Protein 8YFY (pdb70)

Solvent-accessible surface area: 12354 Å² total; per-residue (Å²): 133,26,16,100,151,1,112,158,69,59,128,127,44,49,6,33,156,36,68,32,108,72,0,36,96,50,20,96,116,102,12,45,82,9,84,127,43,126,18,109,89,55,67,100,37,139,0,93,20,89,93,44,54,1,77,3,41,0,0,10,1,124,40,190,24,69,7,0,0,0,0,0,0,0,0,12,10,11,0,6,5,30,3,86,4,8,7,2,5,0,40,19,0,0,54,24,0,56,0,0,0,0,0,0,38,5,37,30,1,40,104,105,79,1,20,13,1,1,38,0,0,29,25,0,0,51,55,0,71,97,26,24,97,134,8,66,0,97,69,11,0,0,0,1,0,4,15,3,0,0,0,0,0,0,0,0,1,18,47,3,76,86,141,17,95,13,70,39,0,0,0,0,1,0,16,1,11,131,22,70,132,21,182,0,6,91,110,33,20,108,46,38,60,18,18,87,111,29,44,105,50,17,23,70,37,1,17,136,51,105,70,8,39,140,31,78,61,17,3,0,43,86,18,186,79,12,44,68,8,14,38,1,0,0,0,0,0,34,29,0,0,7,26,35,16,0,36,41,0,2,74,121,0,82,130,32,67,4,80,22,68,50,40,100,33,71,55,0,2,7,10,0,0,23,44,13,53,103,2,87,39,0,96,83,0,10,35,50,0,0,53,24,0,47,121,31,6,35,108,130,115

Organism: NCBI:txid2286

Sequence (301 aa):
PLDPRIKKLLESVPIGKASVDEVRKIFRQLASAAPKAEVRKVEDIKIPGSETSINARVYFPKAKGPYGVLVYLHGGGFVIGDVESYDPLCRAITNACNCVVVSVDYRLAPEYKFPSAVIDSFDATNWIYNNLDKFDGEMGIAIAGDSAGGNLAAVVALLSKGKLDLKYQILIYPAVGFDSVSRSMIEYSDGFFLTREHIEWFGSQYLRSPADLLDFRFSPIIAQDLSGLPPALIITAEYDPLRDQGEAYANRLLQAGVPVTSVRFNNVIDGFLSFFPLIDQGKDAIGLIGSVLRRTTFYDKS

Nearest PDB structures (foldseek):
  8yfy-assembly1_A-2  TM=1.003E+00  e=3.418E-65  Saccharolobus shibatae
  8yfz-assembly1_A-2  TM=1.003E+00  e=2.268E-64  Saccharolobus shibatae
  3wj1-assembly1_A  TM=1.003E+00  e=3.442E-63  Saccharolobus shibatae
  4p9n-assembly1_A  TM=1.002E+00  e=1.912E-62  Saccharolobus shibatae
  5lk6-assembly2_D  TM=1.000E+00  e=2.616E-57  Saccharolobus islandicus REY15A

InterPro domains:
  IPR013094 Alpha/beta hydrolase fold-3 [PF07859] (74-277)
  IPR029058 Alpha/Beta hydrolase fold [G3DSA:3.40.50.1820] (1-305)
  IPR029058 Alpha/Beta hydrolase fold [SSF53474] (24-301)
  IPR033140 Lipase, GDXG, putative serine active site [PS01174] (145-157)
  IPR050300 GDXG lipolytic enzyme [PTHR48081] (45-285)

Radius of gyration: 17.44 Å; Cα contacts (8 Å, |Δi|>4): 702; chains: 1; bounding box: 43×42×48 Å

Secondary structure (DSSP, 8-state):
---HHHHHHHH---TTSS-HHHHHHHHHHHHTTS-----SEEEEEEEE-SSSEEEEEEEE-SS-S--EEEEEE--STTTS--TTTTHHHHHHHHHHHTSEEEEE----TTTS-TTHHHHHHHHHHHHHHHTGGGGT-TTEEEEEEETHHHHHHHHHHHHHTTTS-EEEEEEES---S--SS-HHHHHTSSSSSS-HHHHHHHHHHH-SSGGGGG-TTT-GGG-S--TTPPPEEEEEEEE-TTHHHHHHHHHHHHHTT--EEEEEEEEEETTGGGGTTT-HHHHHHHHHHHHHHHHHHHS--

Foldseek 3Di:
DADVLQVVVLVVQCFPNDDLVRSQVVLLVLLLPADQDDADDKDWDWADFPVDTKIKIKTAHPDDDDFAEEEEEEDDLLRHDARNSCRRLQNLLCHLQNHMYIYIGFDGWPVAAPPRSLRRSLRVQLRCQVPVVVNSNVLYYAYEYFACRLLSQLLSLVVCQPPGDHQEYERHLYAQADDPDDPLLVVLQDSAVDHVVNNVSSCVTHHDDCVVRVPCSRHVLVPPALAPGHAYEQEHEPNESSRVVSVSSQVVNVVNVHHYHYYYDYSHYGPVLSVCVSRVVNSVVSNVSNVVNNCRRPVDD

B-factor: mean 19.52, std 6.93, range [11.39, 66.88]

Structure (mmCIF, N/CA/C/O backbone):
data_8YFY
#
_entry.id   8YFY
#
_cell.length_a   58.096
_cell.length_b   71.817
_cell.length_c   137.017
_cell.angle_alpha   90.00
_cell.angle_beta   90.00
_cell.angle_gamma   90.00
#
_symmetry.space_group_name_H-M   'I 2 2 2'
#
loop_
_entity.id
_entity.type
_entity.pdbx_description
1 polymer Carboxylesterase
2 non-polymer 'octyl beta-D-glucopyranoside'
3 water water
#
loop_
_atom_site.group_PDB
_atom_site.id
_atom_site.type_symbol
_atom_site.label_atom_id
_atom_site.label_alt_id
_atom_site.label_comp_id
_atom_site.label_asym_id
_atom_site.label_entity_id
_atom_site.label_seq_id
_atom_site.pdbx_PDB_ins_code
_atom_site.Cartn_x
_atom_site.Cartn_y
_atom_site.Cartn_z
_atom_site.occupancy
_atom_site.B_iso_or_equiv
_atom_site.auth_seq_id
_atom_site.auth_comp_id
_atom_site.auth_asym_id
_atom_site.auth_atom_id
_atom_site.pdbx_PDB_model_num
ATOM 1 N N . PRO A 1 2 ? 9.959 40.955 5.909 1.00 21.42 2 PRO A N 1
ATOM 2 C CA . PRO A 1 2 ? 11.259 40.300 5.995 1.00 20.62 2 PRO A CA 1
ATOM 3 C C . PRO A 1 2 ? 11.536 39.732 7.380 1.00 20.30 2 PRO A C 1
ATOM 4 O O . PRO A 1 2 ? 10.832 40.045 8.335 1.00 18.99 2 PRO A O 1
ATOM 8 N N . LEU A 1 3 ? 12.578 38.919 7.487 1.00 20.41 3 LEU A N 1
ATOM 9 C CA . LEU A 1 3 ? 12.998 38.413 8.781 1.00 20.51 3 LEU A CA 1
ATOM 10 C C . LEU A 1 3 ? 13.339 39.550 9.710 1.00 20.55 3 LEU A C 1
ATOM 11 O O . LEU A 1 3 ? 13.834 40.596 9.285 1.00 20.92 3 LEU A O 1
ATOM 16 N N . ASP A 1 4 ? 13.105 39.337 10.993 1.00 20.63 4 ASP A N 1
ATOM 17 C CA . ASP A 1 4 ? 13.643 40.203 12.014 1.00 20.90 4 ASP A CA 1
ATOM 18 C C . ASP A 1 4 ? 15.157 40.250 11.773 1.00 21.07 4 ASP A C 1
ATOM 19 O O . ASP A 1 4 ? 15.774 39.214 11.609 1.00 19.39 4 ASP A O 1
ATOM 24 N N . PRO A 1 5 ? 15.753 41.451 11.703 1.00 21.65 5 PRO A N 1
ATOM 25 C CA . PRO A 1 5 ? 17.210 41.492 11.503 1.00 22.54 5 PRO A CA 1
ATOM 26 C C . PRO A 1 5 ? 18.031 40.666 12.502 1.00 22.94 5 PRO A C 1
ATOM 27 O O . PRO A 1 5 ? 19.112 40.173 12.157 1.00 22.98 5 PRO A O 1
ATOM 31 N N . ARG A 1 6 ? 17.546 40.514 13.728 1.00 23.39 6 ARG A N 1
ATOM 32 C CA . ARG A 1 6 ? 18.241 39.700 14.715 1.00 23.85 6 ARG A CA 1
ATOM 33 C C . ARG A 1 6 ? 18.367 38.276 14.219 1.00 23.76 6 ARG A C 1
ATOM 34 O O . ARG A 1 6 ? 19.408 37.643 14.384 1.00 24.57 6 ARG A O 1
ATOM 42 N N . ILE A 1 7 ? 17.303 37.774 13.598 1.00 23.08 7 ILE A N 1
ATOM 43 C CA . ILE A 1 7 ? 17.291 36.400 13.115 1.00 23.56 7 ILE A CA 1
ATOM 44 C C . ILE A 1 7 ? 18.120 36.258 11.847 1.00 23.72 7 ILE A C 1
ATOM 45 O O . ILE A 1 7 ? 18.831 35.260 11.670 1.00 22.76 7 ILE A O 1
ATOM 50 N N . LYS A 1 8 ? 18.024 37.239 10.956 1.00 24.97 8 LYS A N 1
ATOM 51 C CA . LYS A 1 8 ? 18.858 37.243 9.754 1.00 26.54 8 LYS A CA 1
ATOM 52 C C . LYS A 1 8 ? 20.322 37.174 10.157 1.00 27.36 8 LYS A C 1
ATOM 53 O O . LYS A 1 8 ? 21.082 36.389 9.599 1.00 27.65 8 LYS A O 1
ATOM 59 N N . LYS A 1 9 ? 20.704 37.972 11.150 1.00 28.69 9 LYS A N 1
ATOM 60 C CA . LYS A 1 9 ? 22.090 38.001 11.629 1.00 29.85 9 LYS A CA 1
ATOM 61 C C . LYS A 1 9 ? 22.532 36.627 12.136 1.00 30.57 9 LYS A C 1
ATOM 62 O O . LYS A 1 9 ? 23.625 36.158 11.804 1.00 30.51 9 LYS A O 1
ATOM 68 N N . LEU A 1 10 ? 21.678 35.990 12.933 1.00 31.46 10 LEU A N 1
ATOM 69 C CA . LEU A 1 10 ? 21.956 34.655 13.456 1.00 32.73 10 LEU A CA 1
ATOM 70 C C . LEU A 1 10 ? 22.122 33.635 12.332 1.00 33.65 10 LEU A C 1
ATOM 71 O O . LEU A 1 10 ? 23.058 32.833 12.348 1.00 34.02 10 LEU A O 1
ATOM 76 N N . LEU A 1 11 ? 21.212 33.663 11.362 1.00 34.50 11 LEU A N 1
ATOM 77 C CA . LEU A 1 11 ? 21.268 32.741 10.228 1.00 35.45 11 LEU A CA 1
ATOM 78 C C . LEU A 1 11 ? 22.492 32.968 9.344 1.00 36.45 11 LEU A C 1
ATOM 79 O O . LEU A 1 11 ? 23.084 32.009 8.848 1.00 36.63 11 LEU A O 1
ATOM 84 N N . GLU A 1 12 ? 22.863 34.231 9.146 1.00 37.71 12 GLU A N 1
ATOM 85 C CA . GLU A 1 12 ? 23.978 34.590 8.261 1.00 38.66 12 GLU A CA 1
ATOM 86 C C . GLU A 1 12 ? 25.358 34.227 8.823 1.00 39.34 12 GLU A C 1
ATOM 87 O O . GLU A 1 12 ? 26.338 34.186 8.075 1.00 39.75 12 GLU A O 1
ATOM 93 N N . SER A 1 13 ? 25.438 33.974 10.127 1.00 39.87 13 SER A N 1
ATOM 94 C CA . SER A 1 13 ? 26.711 33.665 10.768 1.00 40.35 13 SER A CA 1
ATOM 95 C C . SER A 1 13 ? 27.098 32.206 10.535 1.00 40.75 13 SER A C 1
ATOM 96 O O . SER A 1 13 ? 27.491 31.497 11.466 1.00 41.52 13 SER A O 1
ATOM 99 N N . VAL A 1 17 ? 22.194 23.334 11.939 1.00 26.86 17 VAL A N 1
ATOM 100 C CA . VAL A 1 17 ? 22.243 21.901 12.222 1.00 25.99 17 VAL A CA 1
ATOM 101 C C . VAL A 1 17 ? 22.363 21.129 10.910 1.00 25.84 17 VAL A C 1
ATOM 102 O O . VAL A 1 17 ? 21.434 21.156 10.098 1.00 25.72 17 VAL A O 1
ATOM 106 N N . PRO A 1 18 ? 23.498 20.439 10.696 1.00 25.65 18 PRO A N 1
ATOM 107 C CA . PRO A 1 18 ? 23.797 19.811 9.403 1.00 25.54 18 PRO A CA 1
ATOM 108 C C . PRO A 1 18 ? 23.017 18.521 9.132 1.00 25.31 18 PRO A C 1
ATOM 109 O O . PRO A 1 18 ? 23.609 17.477 8.838 1.00 25.31 18 PRO A O 1
ATOM 113 N N . ILE A 1 19 ? 21.691 18.619 9.196 1.00 24.95 19 ILE A N 1
ATOM 114 C CA . ILE A 1 19 ? 20.810 17.474 8.985 1.00 24.93 19 ILE A CA 1
ATOM 115 C C . ILE A 1 19 ? 21.046 16.873 7.613 1.00 25.09 19 ILE A C 1
ATOM 116 O O . ILE A 1 19 ? 21.041 17.583 6.616 1.00 24.75 19 ILE A O 1
ATOM 121 N N . GLY A 1 20 ? 21.246 15.558 7.571 1.00 25.52 20 GLY A N 1
ATOM 122 C CA . GLY A 1 20 ? 21.465 14.847 6.316 1.00 26.17 20 GLY A CA 1
ATOM 123 C C . GLY A 1 20 ? 22.864 14.997 5.747 1.00 26.71 20 GLY A C 1
ATOM 124 O O . GLY A 1 20 ? 23.158 14.435 4.693 1.00 27.71 20 GLY A O 1
ATOM 125 N N . LYS A 1 21 ? 23.717 15.754 6.434 1.00 27.02 21 LYS A N 1
ATOM 126 C CA . LYS A 1 21 ? 25.097 15.994 6.001 1.00 27.07 21 LYS A CA 1
ATOM 127 C C . LYS A 1 21 ? 26.120 15.614 7.080 1.00 27.10 21 LYS A C 1
ATOM 128 O O . LYS A 1 21 ? 27.315 15.889 6.939 1.00 28.28 21 LYS A O 1
ATOM 134 N N . ALA A 1 22 ? 25.654 14.989 8.155 1.00 26.17 22 ALA A N 1
ATOM 135 C CA . ALA A 1 22 ? 26.519 14.517 9.228 1.00 25.12 22 ALA A CA 1
ATOM 136 C C . ALA A 1 22 ? 25.824 13.319 9.842 1.00 24.58 22 ALA A C 1
ATOM 137 O O . ALA A 1 22 ? 24.678 13.036 9.500 1.00 24.63 22 ALA A O 1
ATOM 139 N N . SER A 1 23 ? 26.501 12.617 10.743 1.00 23.71 23 SER A N 1
ATOM 140 C CA . SER A 1 23 ? 25.923 11.430 11.372 1.00 23.07 23 SER A CA 1
ATOM 141 C C . SER A 1 23 ? 24.754 11.828 12.256 1.00 22.26 23 SER A C 1
ATOM 142 O O . SER A 1 23 ? 24.660 12.975 12.673 1.00 22.14 23 SER A O 1
ATOM 145 N N . VAL A 1 24 ? 23.877 10.878 12.553 1.00 21.76 24 VAL A N 1
ATOM 146 C CA . VAL A 1 24 ? 22.787 11.128 13.488 1.00 21.34 24 VAL A CA 1
ATOM 147 C C . VAL A 1 24 ? 23.354 11.587 14.840 1.00 20.67 24 VAL A C 1
ATOM 148 O O . VAL A 1 24 ? 22.863 12.548 15.437 1.00 18.74 24 VAL A O 1
ATOM 152 N N . ASP A 1 25 ? 24.398 10.925 15.326 1.00 19.93 25 ASP A N 1
ATOM 153 C CA . ASP A 1 25 ? 25.009 11.327 16.597 1.00 20.65 25 ASP A CA 1
ATOM 154 C C . ASP A 1 25 ? 25.470 12.772 16.573 1.00 20.06 25 ASP A C 1
ATOM 155 O O . ASP A 1 25 ? 25.287 13.503 17.544 1.00 19.26 25 ASP A O 1
ATOM 160 N N . GLU A 1 26 ? 26.097 13.186 15.476 1.00 20.34 26 GLU A N 1
ATOM 161 C CA . GLU A 1 26 ? 26.659 14.526 15.407 1.00 20.05 26 GLU A CA 1
ATOM 162 C C . GLU A 1 26 ? 25.561 15.582 15.332 1.00 19.40 26 GLU A C 1
ATOM 163 O O . GLU A 1 26 ? 25.659 16.609 15.987 1.00 19.53 26 GLU A O 1
ATOM 169 N N . VAL A 1 27 ? 24.514 15.329 14.550 1.00 18.80 27 VAL A N 1
ATOM 170 C CA . VAL A 1 27 ? 23.425 16.300 14.452 1.00 18.50 27 VAL A CA 1
ATOM 171 C C . VAL A 1 27 ? 22.681 16.397 15.786 1.00 17.72 27 VAL A C 1
ATOM 172 O O . VAL A 1 27 ? 22.274 17.484 16.192 1.00 17.29 27 VAL A O 1
ATOM 179 N N . ARG A 1 28 ? 22.523 15.270 16.473 1.00 16.72 28 ARG A N 1
ATOM 180 C CA . ARG A 1 28 ? 21.914 15.289 17.798 1.00 16.41 28 ARG A CA 1
ATOM 181 C C . ARG A 1 28 ? 22.738 16.126 18.755 1.00 16.40 28 ARG A C 1
ATOM 182 O O . ARG A 1 28 ? 22.200 16.932 19.511 1.00 15.70 28 ARG A O 1
ATOM 190 N N . LYS A 1 29 ? 24.053 15.955 18.716 1.00 17.31 29 LYS A N 1
ATOM 191 C CA . LYS A 1 29 ? 24.940 16.726 19.578 1.00 17.99 29 LYS A CA 1
ATOM 192 C C . LYS A 1 29 ? 24.864 18.223 19.282 1.00 17.53 29 LYS A C 1
ATOM 193 O O . LYS A 1 29 ? 24.805 19.044 20.194 1.00 17.45 29 LYS A O 1
ATOM 199 N N . ILE A 1 30 ? 24.900 18.583 18.002 1.00 17.83 30 ILE A N 1
ATOM 200 C CA . ILE A 1 30 ? 24.870 19.984 17.619 1.00 18.22 30 ILE A CA 1
ATOM 201 C C . ILE A 1 30 ? 23.568 20.600 18.112 1.00 18.05 30 ILE A C 1
ATOM 202 O O . ILE A 1 30 ? 23.553 21.674 18.715 1.00 18.36 30 ILE A O 1
ATOM 207 N N . PHE A 1 31 ? 22.461 19.918 17.877 1.00 17.80 31 PHE A N 1
ATOM 208 C CA . PHE A 1 31 ? 21.207 20.441 18.348 1.00 17.86 31 PHE A CA 1
ATOM 209 C C . PHE A 1 31 ? 21.151 20.577 19.884 1.00 17.43 31 PHE A C 1
ATOM 210 O O . PHE A 1 31 ? 20.677 21.594 20.400 1.00 17.54 31 PHE A O 1
ATOM 218 N N . ARG A 1 32 ? 21.629 19.568 20.612 1.00 17.85 32 ARG A N 1
ATOM 219 C CA . ARG A 1 32 ? 21.628 19.629 22.078 1.00 18.58 32 ARG A CA 1
ATOM 220 C C . ARG A 1 32 ? 22.344 20.862 22.584 1.00 19.31 32 ARG A C 1
ATOM 221 O O . ARG A 1 32 ? 21.873 21.544 23.488 1.00 18.86 32 ARG A O 1
ATOM 229 N N . GLN A 1 33 ? 23.507 21.126 22.007 1.00 20.43 33 GLN A N 1
ATOM 230 C CA . GLN A 1 33 ? 24.344 22.189 22.530 1.00 22.10 33 GLN A CA 1
ATOM 231 C C . GLN A 1 33 ? 23.760 23.544 22.170 1.00 22.44 33 GLN A C 1
ATOM 232 O O . GLN A 1 33 ? 23.880 24.482 22.956 1.00 24.12 33 GLN A O 1
ATOM 238 N N . LEU A 1 34 ? 23.064 23.650 21.035 1.00 22.42 34 LEU A N 1
ATOM 239 C CA . LEU A 1 34 ? 22.359 24.883 20.690 1.00 22.53 34 LEU A CA 1
ATOM 240 C C . LEU A 1 34 ? 21.178 25.137 21.622 1.00 21.99 34 LEU A C 1
ATOM 241 O O . LEU A 1 34 ? 21.092 26.197 22.243 1.00 22.69 34 LEU A O 1
ATOM 246 N N . ALA A 1 35 ? 20.270 24.174 21.709 1.00 20.36 35 ALA A N 1
ATOM 247 C CA . ALA A 1 35 ? 19.018 24.368 22.429 1.00 20.23 35 ALA A CA 1
ATOM 248 C C . ALA A 1 35 ? 19.265 24.477 23.934 1.00 19.61 35 ALA A C 1
ATOM 249 O O . ALA A 1 35 ? 18.655 25.295 24.623 1.00 19.24 35 ALA A O 1
ATOM 251 N N . SER A 1 36 ? 20.194 23.678 24.449 1.00 19.02 36 SER A N 1
ATOM 252 C CA . SER A 1 36 ? 20.383 23.618 25.894 1.00 19.59 36 SER A CA 1
ATOM 253 C C . SER A 1 36 ? 21.136 24.810 26.454 1.00 19.56 36 SER A C 1
ATOM 254 O O . SER A 1 36 ? 21.249 24.954 27.668 1.00 20.28 36 SER A O 1
ATOM 257 N N . ALA A 1 37 ? 21.645 25.668 25.573 1.00 19.26 37 ALA A N 1
ATOM 258 C CA . ALA A 1 37 ? 22.416 26.838 25.985 1.00 19.65 37 ALA A CA 1
ATOM 259 C C . ALA A 1 37 ? 21.538 27.949 26.531 1.00 19.90 37 ALA A C 1
ATOM 260 O O . ALA A 1 37 ? 22.038 28.856 27.189 1.00 20.70 37 ALA A O 1
ATOM 262 N N . ALA A 1 38 ? 20.236 27.892 26.255 1.00 19.02 38 ALA A N 1
ATOM 263 C CA . ALA A 1 38 ? 19.313 28.887 26.781 1.00 19.02 38 ALA A CA 1
ATOM 264 C C . ALA A 1 38 ? 19.264 28.811 28.300 1.00 18.54 38 ALA A C 1
ATOM 265 O O . ALA A 1 38 ? 19.461 27.738 28.885 1.00 18.37 38 ALA A O 1
ATOM 267 N N . PRO A 1 39 ? 18.967 29.936 28.958 1.00 19.08 39 PRO A N 1
ATOM 268 C CA . PRO A 1 39 ? 18.939 29.919 30.408 1.00 19.23 39 PRO A CA 1
ATOM 269 C C . PRO A 1 39 ? 17.822 29.045 30.955 1.00 19.15 39 PRO A C 1
ATOM 270 O O . PRO A 1 39 ? 16.741 28.974 30.359 1.00 18.19 39 PRO A O 1
ATOM 274 N N . LYS A 1 40 ? 18.104 28.374 32.066 1.00 18.89 40 LYS A N 1
ATOM 275 C CA . LYS A 1 40 ? 17.149 27.543 32.767 1.00 19.34 40 LYS A CA 1
ATOM 276 C C . LYS A 1 40 ? 16.536 28.345 33.906 1.00 19.49 40 LYS A C 1
ATOM 277 O O . LYS A 1 40 ? 17.176 28.575 34.928 1.00 20.48 40 LYS A O 1
ATOM 283 N N . ALA A 1 41 ? 15.289 28.753 33.737 1.00 18.46 41 ALA A N 1
ATOM 284 C CA . ALA A 1 41 ? 14.598 29.504 34.767 1.00 18.47 41 ALA A CA 1
ATOM 285 C C . ALA A 1 41 ? 14.291 28.567 35.914 1.00 17.88 41 ALA A C 1
ATOM 286 O O . ALA A 1 41 ? 13.997 27.391 35.710 1.00 16.83 41 ALA A O 1
ATOM 288 N N . GLU A 1 42 ? 14.386 29.086 37.132 1.00 18.37 42 GLU A N 1
ATOM 289 C CA . GLU A 1 42 ? 14.058 28.302 38.301 1.00 19.35 42 GLU A CA 1
ATOM 290 C C . GLU A 1 42 ? 12.607 27.861 38.235 1.00 18.47 42 GLU A C 1
ATOM 291 O O . GLU A 1 42 ? 11.733 28.641 37.866 1.00 18.28 42 GLU A O 1
ATOM 297 N N . VAL A 1 43 ? 12.368 26.612 38.617 1.00 18.10 43 VAL A N 1
ATOM 298 C CA . VAL A 1 43 ? 11.023 26.138 38.913 1.00 18.51 43 VAL A CA 1
ATOM 299 C C . VAL A 1 43 ? 11.046 25.644 40.360 1.00 19.21 43 VAL A C 1
ATOM 300 O O . VAL A 1 43 ? 12.077 25.721 41.030 1.00 19.98 43 VAL A O 1
ATOM 304 N N . ARG A 1 44 ? 9.922 25.173 40.863 1.00 18.85 44 ARG A N 1
ATOM 305 C CA . ARG A 1 44 ? 9.875 24.693 42.249 1.00 19.48 44 ARG A CA 1
ATOM 306 C C . ARG A 1 44 ? 10.590 23.370 42.451 1.00 20.04 44 ARG A C 1
ATOM 307 O O . ARG A 1 44 ? 11.338 23.197 43.422 1.00 20.64 44 ARG A O 1
ATOM 315 N N . LYS A 1 45 ? 10.348 22.424 41.550 1.00 20.37 45 LYS A N 1
ATOM 316 C CA . LYS A 1 45 ? 10.887 21.088 41.669 1.00 20.82 45 LYS A CA 1
ATOM 317 C C . LYS A 1 45 ? 10.938 20.458 40.290 1.00 20.33 45 LYS A C 1
ATOM 318 O O . LYS A 1 45 ? 10.082 20.733 39.447 1.00 19.35 45 LYS A O 1
ATOM 324 N N . VAL A 1 46 ? 11.953 19.640 40.059 1.00 20.34 46 VAL A N 1
ATOM 325 C CA . VAL A 1 46 ? 12.057 18.842 38.842 1.00 21.19 46 VAL A CA 1
ATOM 326 C C . VAL A 1 46 ? 12.241 17.387 39.262 1.00 21.68 46 VAL A C 1
ATOM 327 O O . VAL A 1 46 ? 13.018 17.099 40.180 1.00 21.97 46 VAL A O 1
ATOM 331 N N . GLU A 1 47 ? 11.524 16.491 38.595 1.00 21.22 47 GLU A N 1
ATOM 332 C CA . GLU A 1 47 ? 11.616 15.047 38.840 1.00 22.33 47 GLU A CA 1
ATOM 333 C C . GLU A 1 47 ? 11.690 14.302 37.524 1.00 21.69 47 GLU A C 1
ATOM 334 O O . GLU A 1 47 ? 10.909 14.587 36.611 1.00 21.66 47 GLU A O 1
ATOM 340 N N . ASP A 1 48 ? 12.583 13.322 37.432 1.00 20.91 48 ASP A N 1
ATOM 341 C CA . ASP A 1 48 ? 12.585 12.391 36.319 1.00 20.87 48 ASP A CA 1
ATOM 342 C C . ASP A 1 48 ? 11.814 11.148 36.715 1.00 20.63 48 ASP A C 1
ATOM 343 O O . ASP A 1 48 ? 12.048 10.581 37.782 1.00 21.28 48 ASP A O 1
ATOM 348 N N . ILE A 1 49 ? 10.875 10.750 35.863 1.00 19.29 49 ILE A N 1
ATOM 349 C CA . ILE A 1 49 ? 10.027 9.592 36.120 1.00 18.91 49 ILE A CA 1
ATOM 350 C C . ILE A 1 49 ? 10.100 8.629 34.949 1.00 18.44 49 ILE A C 1
ATOM 351 O O . ILE A 1 49 ? 10.615 8.963 33.872 1.00 17.26 49 ILE A O 1
ATOM 356 N N . LYS A 1 50 ? 9.635 7.411 35.188 1.00 17.89 50 LYS A N 1
ATOM 357 C CA . LYS A 1 50 ? 9.528 6.404 34.155 1.00 18.86 50 LYS A CA 1
ATOM 358 C C . LYS A 1 50 ? 8.064 6.054 34.015 1.00 18.48 50 LYS A C 1
ATOM 359 O O . LYS A 1 50 ? 7.397 5.670 34.986 1.00 19.79 50 LYS A O 1
ATOM 365 N N . ILE A 1 51 ? 7.548 6.231 32.812 1.00 18.13 51 ILE 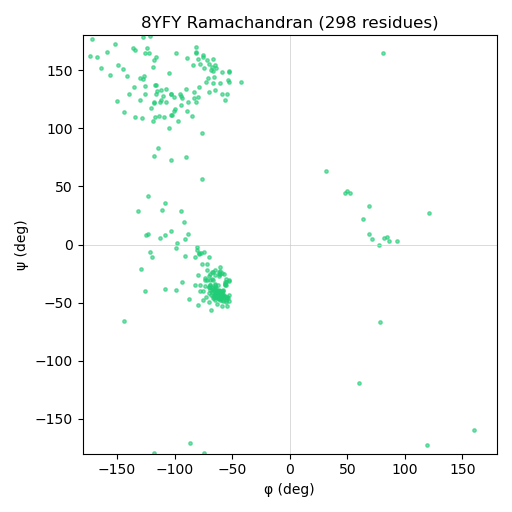A N 1
ATOM 366 C CA . ILE A 1 51 ? 6.150 5.943 32.532 1.00 18.35 51 ILE A CA 1
ATOM 367 C C . ILE A 1 51 ? 6.074 4.591 31.845 1.00 18.46 51 ILE A C 1
ATOM 368 O O . ILE A 1 51 ? 6.770 4.369 30.860 1.00 17.81 51 ILE A O 1
ATOM 373 N N . PRO A 1 52 ? 5.251 3.670 32.367 1.00 19.26 52 PRO A N 1
ATOM 374 C CA . PRO A 1 52 ? 5.169 2.349 31.766 1.00 19.23 52 PRO A CA 1
ATOM 375 C C . PRO A 1 52 ? 4.358 2.338 30.474 1.00 19.76 52 PRO A C 1
ATOM 376 O O . PRO A 1 52 ? 3.131 2.246 30.506 1.00 21.88 52 PRO A O 1
ATOM 380 N N . GLY A 1 53 ? 5.047 2.439 29.348 1.00 18.28 53 GLY A N 1
ATOM 381 C CA . GLY A 1 53 ? 4.390 2.429 28.050 1.00 17.61 53 GLY A CA 1
ATOM 382 C C . GLY A 1 53 ? 4.054 1.036 27.574 1.00 17.06 53 GLY A C 1
ATOM 383 O O . GLY A 1 53 ? 4.473 0.039 28.162 1.00 17.79 53 GLY A O 1
ATOM 384 N N . SER A 1 54 ? 3.275 0.961 26.505 1.00 16.59 54 SER A N 1
ATOM 385 C CA . SER A 1 54 ? 2.910 -0.329 25.930 1.00 16.95 54 SER A CA 1
ATOM 386 C C . SER A 1 54 ? 4.079 -1.036 25.261 1.00 17.66 54 SER A C 1
ATOM 387 O O . SER A 1 54 ? 4.095 -2.273 25.176 1.00 17.95 54 SER A O 1
ATOM 390 N N . GLU A 1 55 ? 5.049 -0.270 24.777 1.00 17.74 55 GLU A N 1
ATOM 391 C CA . GLU A 1 55 ? 6.178 -0.819 24.036 1.00 18.43 55 GLU A CA 1
ATOM 392 C C . GLU A 1 55 ? 7.538 -0.558 24.656 1.00 18.30 55 GLU A C 1
ATOM 393 O O . GLU A 1 55 ? 8.535 -1.132 24.212 1.00 19.09 55 GLU A O 1
ATOM 399 N N . THR A 1 56 ? 7.587 0.302 25.664 1.00 17.60 56 THR A N 1
ATOM 400 C CA . THR A 1 56 ? 8.843 0.699 26.280 1.00 17.80 56 THR A CA 1
ATOM 401 C C . THR A 1 56 ? 8.573 1.425 27.586 1.00 17.51 56 THR A C 1
ATOM 402 O O . THR A 1 56 ? 7.458 1.864 27.824 1.00 17.38 56 THR A O 1
ATOM 406 N N . SER A 1 57 ? 9.588 1.514 28.437 1.00 17.12 57 SER A N 1
ATOM 407 C CA . SER A 1 57 ? 9.560 2.385 29.591 1.00 17.65 57 SER A CA 1
ATOM 408 C C . SER A 1 57 ? 9.928 3.770 29.090 1.00 17.26 57 SER A C 1
ATOM 409 O O . SER A 1 57 ? 11.007 3.954 28.515 1.00 18.77 57 SER A O 1
ATOM 412 N N . ILE A 1 58 ? 9.035 4.730 29.317 1.00 16.68 58 ILE A N 1
ATOM 413 C CA . ILE A 1 58 ? 9.153 6.066 28.748 1.00 15.98 58 ILE A CA 1
ATOM 414 C C . ILE A 1 58 ? 9.697 7.042 29.785 1.00 16.10 58 ILE A C 1
ATOM 415 O O . ILE A 1 58 ? 9.039 7.312 30.784 1.00 16.62 58 ILE A O 1
ATOM 420 N N . ASN A 1 59 ? 10.893 7.568 29.550 1.00 16.40 59 ASN A N 1
ATOM 421 C CA . ASN A 1 59 ? 11.438 8.574 30.448 1.00 16.62 59 ASN A CA 1
ATOM 422 C C . ASN A 1 59 ? 10.683 9.880 30.244 1.00 16.43 59 ASN A C 1
ATOM 423 O O . ASN A 1 59 ? 10.334 10.233 29.118 1.00 15.55 59 ASN A O 1
ATOM 428 N N . ALA A 1 60 ? 10.395 10.572 31.336 1.00 15.96 60 ALA A N 1
ATOM 429 C CA . ALA A 1 60 ? 9.790 11.896 31.258 1.00 16.26 60 ALA A CA 1
ATOM 430 C C . ALA A 1 60 ? 10.326 12.757 32.360 1.00 16.54 60 ALA A C 1
ATOM 431 O O . ALA A 1 60 ? 10.689 12.262 33.420 1.00 17.74 60 ALA A O 1
ATOM 433 N N . ARG A 1 61 ? 10.365 14.055 32.115 1.00 16.19 61 ARG A N 1
ATOM 434 C CA . ARG A 1 61 ? 10.785 15.005 33.129 1.00 16.63 61 ARG A CA 1
ATOM 435 C C . ARG A 1 61 ? 9.604 15.845 33.539 1.00 15.74 61 ARG A C 1
ATOM 436 O O . ARG A 1 61 ? 8.870 16.361 32.692 1.00 15.39 61 ARG A O 1
ATOM 444 N N . VAL A 1 62 ? 9.429 15.987 34.845 1.00 15.82 62 VAL A N 1
ATOM 445 C CA . VAL A 1 62 ? 8.286 16.683 35.426 1.00 15.67 62 VAL A CA 1
ATOM 446 C C . VAL A 1 62 ? 8.765 17.961 36.084 1.00 15.77 62 VAL A C 1
ATOM 447 O O . VAL A 1 62 ? 9.676 17.931 36.912 1.00 16.05 62 VAL A O 1
ATOM 451 N N . TYR A 1 63 ? 8.194 19.086 35.675 1.00 14.79 63 TYR A N 1
ATOM 452 C CA . TYR A 1 63 ? 8.514 20.397 36.225 1.00 14.99 63 TYR A CA 1
ATOM 453 C C . TYR A 1 63 ? 7.339 20.905 37.026 1.00 15.34 63 TYR A C 1
ATOM 454 O O . TYR A 1 63 ? 6.224 20.957 36.514 1.00 15.28 63 TYR A O 1
ATOM 463 N N . PHE A 1 64 ? 7.581 21.307 38.269 1.00 15.61 64 PHE A N 1
ATOM 464 C CA . PHE A 1 64 ? 6.553 21.857 39.135 1.00 16.30 64 PHE A CA 1
ATOM 465 C C . PHE A 1 64 ? 6.764 23.344 39.285 1.00 16.72 64 PHE A C 1
ATOM 466 O O . PHE A 1 64 ? 7.878 23.765 39.537 1.00 16.36 64 PHE A O 1
ATOM 474 N N . PRO A 1 65 ? 5.705 24.141 39.166 1.00 17.08 65 PRO A N 1
ATOM 475 C CA . PRO A 1 65 ? 5.839 25.582 39.279 1.00 17.31 65 PRO A CA 1
ATOM 476 C C . PRO A 1 65 ? 5.875 26.036 40.735 1.00 18.01 65 PRO A C 1
ATOM 477 O O . PRO A 1 65 ? 5.501 25.288 41.642 1.00 17.29 65 PRO A O 1
ATOM 481 N N . LYS A 1 66 ? 6.309 27.269 40.947 1.00 18.47 66 LYS A N 1
ATOM 482 C CA . LYS A 1 66 ? 6.387 27.834 42.286 1.00 20.07 66 LYS A CA 1
ATOM 483 C C . LYS A 1 66 ? 5.011 28.167 42.820 1.00 20.39 66 LYS A C 1
ATOM 484 O O . LYS A 1 66 ? 4.805 28.128 44.030 1.00 21.13 66 LYS A O 1
ATOM 490 N N . ALA A 1 67 ? 4.071 28.486 41.935 1.00 20.74 67 ALA A N 1
ATOM 491 C CA . ALA A 1 67 ? 2.670 28.676 42.336 1.00 21.23 67 ALA A CA 1
ATOM 492 C C . ALA A 1 67 ? 2.179 27.467 43.112 1.00 21.56 67 ALA A C 1
ATOM 493 O O . ALA A 1 67 ? 2.621 26.354 42.861 1.00 21.31 67 ALA A O 1
ATOM 495 N N . LYS A 1 68 ? 1.264 27.677 44.054 1.00 22.26 68 LYS A N 1
ATOM 496 C CA . LYS A 1 68 ? 0.715 26.544 44.802 1.00 22.48 68 LYS A CA 1
ATOM 497 C C . LYS A 1 68 ? -0.324 25.823 43.939 1.00 21.61 68 LYS A C 1
ATOM 498 O O . LYS A 1 68 ? -0.905 26.403 43.026 1.00 21.71 68 LYS A O 1
ATOM 504 N N . GLY A 1 69 ? -0.535 24.546 44.233 1.00 20.87 69 GLY A N 1
ATOM 505 C CA . GLY A 1 69 ? -1.499 23.749 43.496 1.00 20.43 69 GLY A CA 1
ATOM 506 C C . GLY A 1 69 ? -2.917 24.117 43.897 1.00 19.35 69 GLY A C 1
ATOM 507 O O . GLY A 1 69 ? -3.132 24.986 44.746 1.00 20.08 69 GLY A O 1
ATOM 508 N N . PRO A 1 70 ? -3.902 23.455 43.297 1.00 17.67 70 PRO A N 1
ATOM 509 C CA . PRO A 1 70 ? -3.765 22.377 42.340 1.00 17.45 70 PRO A CA 1
ATOM 510 C C . PRO A 1 70 ? -3.353 22.895 40.967 1.00 16.69 70 PRO A C 1
ATOM 511 O O . PRO A 1 70 ? -3.524 24.074 40.655 1.00 16.93 70 PRO A O 1
ATOM 515 N N . TYR A 1 71 ? -2.840 21.989 40.157 1.00 15.83 71 TYR A N 1
ATOM 516 C CA . TYR A 1 71 ? -2.287 22.336 38.867 1.00 15.67 71 TYR A CA 1
ATOM 517 C C . TYR A 1 71 ? -3.034 21.673 37.735 1.00 15.44 71 TYR A C 1
ATOM 518 O O . TYR A 1 71 ? -3.684 20.652 37.915 1.00 15.51 71 TYR A O 1
ATOM 527 N N . GLY A 1 72 ? -2.898 22.249 36.548 1.00 14.60 72 GLY A N 1
ATOM 528 C CA . GLY A 1 72 ? -3.071 21.478 35.334 1.00 14.00 72 GLY A CA 1
ATOM 529 C C . GLY A 1 72 ? -1.741 20.888 34.939 1.00 13.70 72 GLY A C 1
ATOM 530 O O . GLY A 1 72 ? -0.696 21.315 35.404 1.00 14.08 72 GLY A O 1
ATOM 531 N N . VAL A 1 73 ? -1.791 19.857 34.110 1.00 13.27 73 VAL A N 1
ATOM 532 C CA . VAL A 1 73 ? -0.585 19.206 33.630 1.00 13.77 73 VAL A CA 1
ATOM 533 C C . VAL A 1 73 ? -0.518 19.340 32.128 1.00 13.91 73 VAL A C 1
ATOM 534 O O . VAL A 1 73 ? -1.418 18.915 31.418 1.00 14.62 73 VAL A O 1
ATOM 538 N N . LEU A 1 74 ? 0.569 19.930 31.651 1.00 13.51 74 LEU A N 1
ATOM 539 C CA . LEU A 1 74 ? 0.833 20.027 30.215 1.00 14.11 74 LEU A CA 1
ATOM 540 C C . LEU A 1 74 ? 1.809 18.964 29.812 1.00 13.75 74 LEU A C 1
ATOM 541 O O . LEU A 1 74 ? 2.949 18.985 30.265 1.00 13.03 74 LEU A O 1
ATOM 546 N N . VAL A 1 75 ? 1.391 18.044 28.955 1.00 13.98 75 VAL A N 1
ATOM 547 C CA . VAL A 1 75 ? 2.290 17.070 28.396 1.00 14.37 75 VAL A CA 1
ATOM 548 C C . VAL A 1 75 ? 2.976 17.741 27.219 1.00 13.54 75 VAL A C 1
ATOM 549 O O . VAL A 1 75 ? 2.302 18.259 26.320 1.00 13.87 75 VAL A O 1
ATOM 553 N N . TYR A 1 76 ? 4.310 17.725 27.227 1.00 13.20 76 TYR A N 1
ATOM 554 C CA . TYR A 1 76 ? 5.093 18.400 26.202 1.00 13.33 76 TYR A CA 1
ATOM 555 C C . TYR A 1 76 ? 5.904 17.403 25.393 1.00 13.34 76 TYR A C 1
ATOM 556 O O . TYR A 1 76 ? 6.598 16.560 25.957 1.00 13.09 76 TYR A O 1
ATOM 565 N N . LEU A 1 77 ? 5.793 17.515 24.067 1.00 12.64 77 LEU A N 1
ATOM 566 C CA . LEU A 1 77 ? 6.450 16.626 23.134 1.00 12.82 77 LEU A CA 1
ATOM 567 C C . LEU A 1 77 ? 7.427 17.439 22.308 1.00 12.76 77 LEU A C 1
ATOM 568 O O . LEU A 1 77 ? 7.024 18.262 21.469 1.00 12.47 77 LEU A O 1
ATOM 573 N N . HIS A 1 78 ? 8.709 17.232 22.542 1.00 13.04 78 HIS A N 1
ATOM 574 C CA . HIS A 1 78 ? 9.726 18.029 21.869 1.00 12.75 78 HIS A CA 1
ATOM 575 C C . HIS A 1 78 ? 9.756 17.817 20.357 1.00 12.58 78 HIS A C 1
ATOM 576 O O . HIS A 1 78 ? 9.391 16.752 19.846 1.00 13.18 78 HIS A O 1
ATOM 583 N N . GLY A 1 79 ? 10.248 18.837 19.661 1.00 13.27 79 GLY A N 1
ATOM 584 C CA . GLY A 1 79 ? 10.543 18.740 18.246 1.00 13.24 79 GLY A CA 1
ATOM 585 C C . GLY A 1 79 ? 11.927 18.213 17.947 1.00 13.52 79 GLY A C 1
ATOM 586 O O . GLY A 1 79 ? 12.661 17.769 18.835 1.00 13.69 79 GLY A O 1
ATOM 587 N N . GLY A 1 80 ? 12.299 18.295 16.677 1.00 13.20 80 GLY A N 1
ATOM 588 C CA . GLY A 1 80 ? 13.524 17.652 16.194 1.00 13.18 80 GLY A CA 1
ATOM 589 C C . GLY A 1 80 ? 13.318 16.631 15.090 1.00 13.30 80 GLY A C 1
ATOM 590 O O . GLY A 1 80 ? 14.110 15.715 14.927 1.00 13.36 80 GLY A O 1
ATOM 591 N N . GLY A 1 81 ? 12.264 16.789 14.305 1.00 12.79 81 GLY A N 1
ATOM 592 C CA . GLY A 1 81 ? 12.091 15.998 13.102 1.00 12.66 81 GLY A CA 1
ATOM 593 C C . GLY A 1 81 ? 11.931 14.506 13.325 1.00 12.99 81 GLY A C 1
ATOM 594 O O . GLY A 1 81 ? 12.129 13.718 12.406 1.00 13.43 81 GLY A O 1
ATOM 595 N N . PHE A 1 82 ? 11.509 14.127 14.530 1.00 13.10 82 PHE A N 1
ATOM 596 C CA . PHE A 1 82 ? 11.333 12.719 14.946 1.00 12.94 82 PHE A CA 1
ATOM 597 C C . PHE A 1 82 ? 12.649 12.004 15.145 1.00 13.79 82 PHE A C 1
ATOM 598 O O . PHE A 1 82 ? 12.661 10.801 15.411 1.00 14.28 82 PHE A O 1
ATOM 606 N N . VAL A 1 83 ? 13.749 12.729 15.026 1.00 13.58 83 VAL A N 1
ATOM 607 C CA . VAL A 1 83 ? 15.080 12.129 15.029 1.00 14.11 83 VAL A CA 1
ATOM 608 C C . VAL A 1 83 ? 16.016 12.731 16.070 1.00 14.25 83 VAL A C 1
ATOM 609 O O . VAL A 1 83 ? 16.778 12.007 16.699 1.00 15.34 83 VAL A O 1
ATOM 613 N N . ILE A 1 84 ? 15.966 14.045 16.253 1.00 14.19 84 ILE A N 1
ATOM 614 C CA . ILE A 1 84 ? 16.854 14.738 17.182 1.00 15.20 84 ILE A CA 1
ATOM 615 C C . ILE A 1 84 ? 16.013 15.393 18.280 1.00 14.81 84 ILE A C 1
ATOM 616 O O . ILE A 1 84 ? 14.778 15.263 18.319 1.00 14.40 84 ILE A O 1
ATOM 621 N N . GLY A 1 85 ? 16.678 16.079 19.192 1.00 15.07 85 GLY A N 1
ATOM 622 C CA . GLY A 1 85 ? 16.009 16.602 20.365 1.00 15.01 85 GLY A CA 1
ATOM 623 C C . GLY A 1 85 ? 15.842 15.533 21.414 1.00 15.05 85 GLY A C 1
ATOM 624 O O . GLY A 1 85 ? 15.968 14.346 21.146 1.00 15.16 85 GLY A O 1
ATOM 625 N N . ASP A 1 86 ? 15.530 15.979 22.625 1.00 15.28 86 ASP A N 1
ATOM 626 C CA . ASP A 1 86 ? 15.266 15.109 23.753 1.00 15.71 86 ASP A CA 1
ATOM 627 C C . ASP A 1 86 ? 14.753 15.990 24.879 1.00 15.23 86 ASP A C 1
ATOM 628 O O . ASP A 1 86 ? 14.676 17.208 24.747 1.00 15.19 86 ASP A O 1
ATOM 633 N N . VAL A 1 87 ? 14.397 15.378 25.987 1.00 15.46 87 VAL A N 1
ATOM 634 C CA . VAL A 1 87 ? 13.896 16.112 27.128 1.00 15.87 87 VAL A CA 1
ATOM 635 C C . VAL A 1 87 ? 14.926 17.099 27.668 1.00 15.92 87 VAL A C 1
ATOM 636 O O . VAL A 1 87 ? 14.593 18.227 28.034 1.00 15.91 87 VAL A O 1
ATOM 640 N N . GLU A 1 88 ? 16.181 16.702 27.682 1.00 16.15 88 GLU A N 1
ATOM 641 C CA . GLU A 1 88 ? 17.174 17.530 28.342 1.00 16.53 88 GLU A CA 1
ATOM 642 C C . GLU A 1 88 ? 17.508 18.782 27.531 1.00 16.22 88 GLU A C 1
ATOM 643 O O . GLU A 1 88 ? 17.702 19.853 28.113 1.00 18.11 88 GLU A O 1
ATOM 649 N N . SER A 1 89 ? 17.531 18.681 26.201 1.00 16.07 89 SER A N 1
ATOM 650 C CA . SER A 1 89 ? 17.782 19.847 25.355 1.00 16.15 89 SER A CA 1
ATOM 651 C C . SER A 1 89 ? 16.614 20.832 25.400 1.00 15.56 89 SER A C 1
ATOM 652 O O . SER A 1 89 ? 16.781 22.043 25.174 1.00 14.60 89 SER A O 1
ATOM 655 N N . TYR A 1 90 ? 15.424 20.314 25.711 1.00 14.74 90 TYR A N 1
ATOM 656 C CA . TYR A 1 90 ? 14.223 21.132 25.835 1.00 14.74 90 TYR A CA 1
ATOM 657 C C . TYR A 1 90 ? 13.968 21.655 27.243 1.00 14.52 90 TYR A C 1
ATOM 658 O O . TYR A 1 90 ? 12.962 22.311 27.500 1.00 15.16 90 TYR A O 1
ATOM 667 N N . ASP A 1 91 ? 14.893 21.393 28.150 1.00 14.65 91 ASP A N 1
ATOM 668 C CA . ASP A 1 91 ? 14.740 21.792 29.526 1.00 14.95 91 ASP A CA 1
ATOM 669 C C . ASP A 1 91 ? 14.542 23.311 29.692 1.00 14.57 91 ASP A C 1
ATOM 670 O O . ASP A 1 91 ? 13.630 23.738 30.391 1.00 14.09 91 ASP A O 1
ATOM 675 N N . PRO A 1 92 ? 15.382 24.136 29.056 1.00 13.65 92 PRO A N 1
ATOM 676 C CA . PRO A 1 92 ? 15.135 25.579 29.152 1.00 13.71 92 PRO A CA 1
ATOM 677 C C . PRO A 1 92 ? 13.739 26.000 28.692 1.00 13.53 92 PRO A C 1
ATOM 678 O O . PRO A 1 92 ? 13.089 26.803 29.364 1.00 13.57 92 PRO A O 1
ATOM 682 N N . LEU A 1 93 ? 13.286 25.469 27.562 1.00 13.13 93 LEU A N 1
ATOM 683 C CA . LEU A 1 93 ? 11.979 25.846 27.059 1.00 13.13 93 LEU A CA 1
ATOM 684 C C . LEU A 1 93 ? 10.897 25.348 28.000 1.00 13.15 93 LEU A C 1
ATOM 685 O O . LEU A 1 93 ? 9.955 26.084 28.322 1.00 12.93 93 LEU A O 1
ATOM 690 N N . CYS A 1 94 ? 11.011 24.104 28.460 1.00 12.99 94 CYS A N 1
ATOM 691 C CA . CYS A 1 94 ? 9.977 23.596 29.349 1.00 13.49 94 CYS A CA 1
ATOM 692 C C . CYS A 1 94 ? 9.912 24.334 30.677 1.00 13.43 94 CYS A C 1
ATOM 693 O O . CYS A 1 94 ? 8.831 24.494 31.229 1.00 13.43 94 CYS A O 1
ATOM 696 N N . ARG A 1 95 ? 11.055 24.774 31.186 1.00 13.39 95 ARG A N 1
ATOM 697 C CA . ARG A 1 95 ? 11.062 25.602 32.381 1.00 13.61 95 ARG A CA 1
ATOM 698 C C . ARG A 1 95 ? 10.372 26.930 32.131 1.00 13.46 95 ARG A C 1
ATOM 699 O O . ARG A 1 95 ? 9.608 27.395 32.970 1.00 14.01 95 ARG A O 1
ATOM 707 N N . ALA A 1 96 ? 10.625 27.545 30.982 1.00 13.49 96 ALA A N 1
ATOM 708 C CA . ALA A 1 96 ? 9.975 28.797 30.649 1.00 13.33 96 ALA A CA 1
ATOM 709 C C . ALA A 1 96 ? 8.462 28.610 30.552 1.00 13.24 96 ALA A C 1
ATOM 710 O O . ALA A 1 96 ? 7.682 29.434 31.019 1.00 14.35 96 ALA A O 1
ATOM 712 N N . ILE A 1 97 ? 8.045 27.513 29.929 1.00 13.20 97 ILE A N 1
ATOM 713 C CA . ILE A 1 97 ? 6.614 27.238 29.801 1.00 12.78 97 ILE A CA 1
ATOM 714 C C . ILE A 1 97 ? 5.979 27.011 31.175 1.00 13.15 97 ILE A C 1
ATOM 715 O O . ILE A 1 97 ? 4.861 27.487 31.461 1.00 14.45 97 ILE A O 1
ATOM 720 N N . THR A 1 98 ? 6.658 26.239 32.016 1.00 13.14 98 THR A N 1
ATOM 721 C CA . THR A 1 98 ? 6.183 25.972 33.372 1.00 13.52 98 THR A CA 1
ATOM 722 C C . THR A 1 98 ? 5.881 27.268 34.115 1.00 13.74 98 THR A C 1
ATOM 723 O O . THR A 1 98 ? 4.832 27.422 34.735 1.00 13.93 98 THR A O 1
ATOM 727 N N . ASN A 1 99 ? 6.823 28.194 34.057 1.00 14.39 99 ASN A N 1
ATOM 728 C CA . ASN A 1 99 ? 6.659 29.462 34.746 1.00 14.83 99 ASN A CA 1
ATOM 729 C C . ASN A 1 99 ? 5.586 30.347 34.125 1.00 15.30 99 ASN A C 1
ATOM 730 O O . ASN A 1 99 ? 4.858 31.021 34.837 1.00 16.31 99 ASN A O 1
ATOM 735 N N . ALA A 1 100 ? 5.452 30.300 32.811 1.00 14.89 100 ALA A N 1
ATOM 736 C CA . ALA A 1 100 ? 4.418 31.081 32.146 1.00 14.40 100 ALA A CA 1
ATOM 737 C C . ALA A 1 100 ? 3.030 30.585 32.479 1.00 14.52 100 ALA A C 1
ATOM 738 O O . ALA A 1 100 ? 2.137 31.373 32.688 1.00 14.62 100 ALA A O 1
ATOM 740 N N . CYS A 1 101 ? 2.861 29.265 32.520 1.00 14.08 101 CYS A N 1
ATOM 741 C CA . CYS A 1 101 ? 1.544 28.676 32.717 1.00 13.97 101 CYS A CA 1
ATOM 742 C C . CYS A 1 101 ? 1.179 28.411 34.166 1.00 14.06 101 CYS A C 1
ATOM 743 O O . CYS A 1 101 ? 0.035 28.082 34.441 1.00 14.26 101 CYS A O 1
ATOM 746 N N . ASN A 1 102 ? 2.124 28.535 35.088 1.00 13.92 102 ASN A N 1
ATOM 747 C CA . ASN A 1 102 ? 1.895 28.123 36.475 1.00 14.57 102 ASN A CA 1
ATOM 748 C C . ASN A 1 102 ? 1.273 26.739 36.546 1.00 14.67 102 ASN A C 1
ATOM 749 O O . ASN A 1 102 ? 0.302 26.509 37.274 1.00 14.06 102 ASN A O 1
ATOM 754 N N . CYS A 1 103 ? 1.801 25.827 35.750 1.00 14.56 103 CYS A N 1
ATOM 755 C CA . CYS A 1 103 ? 1.298 24.471 35.725 1.00 14.60 103 CYS A CA 1
ATOM 756 C C . CYS A 1 103 ? 2.438 23.497 35.711 1.00 14.02 103 CYS A C 1
ATOM 757 O O . CYS A 1 103 ? 3.595 23.878 35.571 1.00 14.14 103 CYS A O 1
ATOM 760 N N . VAL A 1 104 ? 2.106 22.226 35.911 1.00 13.57 104 VAL A N 1
ATOM 761 C CA . VAL A 1 104 ? 3.067 21.151 35.811 1.00 14.12 104 VAL A CA 1
ATOM 762 C C . VAL A 1 104 ? 3.286 20.856 34.337 1.00 13.43 104 VAL A C 1
ATOM 763 O O . VAL A 1 104 ? 2.323 20.801 33.564 1.00 13.64 104 VAL A O 1
ATOM 767 N N . VAL A 1 105 ? 4.545 20.695 33.947 1.00 12.88 105 VAL A N 1
ATOM 768 C CA . VAL A 1 105 ? 4.890 20.295 32.598 1.00 13.53 105 VAL A CA 1
ATOM 769 C C . VAL A 1 105 ? 5.556 18.929 32.684 1.00 13.57 105 VAL A C 1
ATOM 770 O O . VAL A 1 105 ? 6.445 18.730 33.512 1.00 13.18 105 VAL A O 1
ATOM 774 N N . VAL A 1 106 ? 5.127 17.995 31.838 1.00 13.31 106 VAL A N 1
ATOM 775 C CA . VAL A 1 106 ? 5.728 16.675 31.764 1.00 13.41 106 VAL A CA 1
ATOM 776 C C . VAL A 1 106 ? 6.262 16.531 30.351 1.00 13.21 106 VAL A C 1
ATOM 777 O O . VAL A 1 106 ? 5.489 16.404 29.391 1.00 13.84 106 VAL A O 1
ATOM 781 N N . SER A 1 107 ? 7.580 16.600 30.221 1.00 13.38 107 SER A N 1
ATOM 782 C CA . SER A 1 107 ? 8.228 16.522 28.922 1.00 13.93 107 SER A CA 1
ATOM 783 C C . SER A 1 107 ? 8.605 15.074 28.659 1.00 13.88 107 SER A C 1
ATOM 784 O O . SER A 1 107 ? 9.244 14.450 29.494 1.00 13.64 107 SER A O 1
ATOM 787 N N . VAL A 1 108 ? 8.179 14.542 27.519 1.00 13.80 108 VAL A N 1
ATOM 788 C CA . VAL A 1 108 ? 8.239 13.108 27.247 1.00 13.88 108 VAL A CA 1
ATOM 789 C C . VAL A 1 108 ? 9.389 12.759 26.299 1.00 14.39 108 VAL A C 1
ATOM 790 O O . VAL A 1 108 ? 9.537 13.352 25.236 1.00 14.38 108 VAL A O 1
ATOM 794 N N . ASP A 1 109 ? 10.200 11.785 26.696 1.00 14.25 109 ASP A N 1
ATOM 795 C CA . ASP A 1 109 ? 11.274 11.282 25.859 1.00 14.83 109 ASP A CA 1
ATOM 796 C C . ASP A 1 109 ? 10.743 10.132 25.010 1.00 14.98 109 ASP A C 1
ATOM 797 O O . ASP A 1 109 ? 10.978 8.959 25.284 1.00 15.44 109 ASP A O 1
ATOM 802 N N . TYR A 1 110 ? 9.979 10.468 23.981 1.00 14.32 110 TYR A N 1
ATOM 803 C CA . TYR A 1 110 ? 9.450 9.450 23.084 1.00 14.09 110 TYR A CA 1
ATOM 804 C C . TYR A 1 110 ? 10.557 8.847 22.249 1.00 13.97 110 TYR A C 1
ATOM 805 O O . TYR A 1 110 ? 11.586 9.485 22.021 1.00 14.87 110 TYR A O 1
ATOM 814 N N . ARG A 1 111 ? 10.348 7.620 21.781 1.00 14.74 111 ARG A N 1
ATOM 815 C CA . ARG A 1 111 ? 11.378 6.951 21.006 1.00 14.79 111 ARG A CA 1
ATOM 816 C C . ARG A 1 111 ? 11.589 7.649 19.676 1.00 14.67 111 ARG A C 1
ATOM 817 O O . ARG A 1 111 ? 10.630 8.029 18.997 1.00 14.25 111 ARG A O 1
ATOM 825 N N . LEU A 1 112 ? 12.852 7.763 19.306 1.00 14.80 112 LEU A N 1
ATOM 826 C CA . LEU A 1 112 ? 13.286 8.486 18.124 1.00 14.76 112 LEU A CA 1
ATOM 827 C C . LEU A 1 112 ? 13.692 7.576 16.970 1.00 14.80 112 LEU A C 1
ATOM 828 O O . LEU A 1 112 ? 14.209 6.477 17.170 1.00 15.03 112 LEU A O 1
ATOM 833 N N . ALA A 1 113 ? 13.446 8.073 15.763 1.00 14.58 113 ALA A N 1
ATOM 834 C CA . ALA A 1 113 ? 13.967 7.494 14.540 1.00 14.87 113 ALA A CA 1
ATOM 835 C C . ALA A 1 113 ? 15.428 7.933 14.364 1.00 15.39 113 ALA A C 1
ATOM 836 O O . ALA A 1 113 ? 15.847 8.940 14.922 1.00 14.78 113 ALA A O 1
ATOM 838 N N . PRO A 1 114 ? 16.213 7.206 13.555 1.00 16.43 114 PRO A N 1
ATOM 839 C CA . PRO A 1 114 ? 15.875 6.010 12.811 1.00 17.14 114 PRO A CA 1
ATOM 840 C C . PRO A 1 114 ? 15.846 4.726 13.624 1.00 17.19 114 PRO A C 1
ATOM 841 O O . PRO A 1 114 ? 15.412 3.718 13.093 1.00 18.53 114 PRO A O 1
ATOM 845 N N . GLU A 1 115 ? 16.280 4.756 14.884 1.00 17.41 115 GLU A N 1
ATOM 846 C CA . GLU A 1 115 ? 16.313 3.540 15.699 1.00 17.73 115 GLU A CA 1
ATOM 847 C C . GLU A 1 115 ? 14.911 2.965 15.853 1.00 17.83 115 GLU A C 1
ATOM 848 O O . GLU A 1 115 ? 14.720 1.746 15.811 1.00 18.88 115 GLU A O 1
ATOM 854 N N . TYR A 1 116 ? 13.940 3.848 16.036 1.00 17.23 116 TYR A N 1
ATOM 855 C CA . TYR A 1 116 ? 12.557 3.458 16.218 1.00 17.52 116 TYR A CA 1
ATOM 856 C C . TYR A 1 116 ? 11.733 4.248 15.230 1.00 17.02 116 TYR A C 1
ATOM 857 O O . TYR A 1 116 ? 11.573 5.452 15.374 1.00 16.74 116 TYR A O 1
ATOM 866 N N . LYS A 1 117 ? 11.230 3.574 14.213 1.00 17.11 117 LYS A N 1
ATOM 867 C CA . LYS A 1 117 ? 10.474 4.248 13.182 1.00 17.78 117 LYS A CA 1
ATOM 868 C C . LYS A 1 117 ? 9.040 4.487 13.588 1.00 16.37 117 LYS A C 1
ATOM 869 O O . LYS A 1 117 ? 8.536 3.936 14.572 1.00 16.54 117 LYS A O 1
ATOM 875 N N . PHE A 1 118 ? 8.392 5.352 12.817 1.00 15.52 118 PHE A N 1
ATOM 876 C CA . PHE A 1 118 ? 6.968 5.517 12.890 1.00 15.66 118 PHE A CA 1
ATOM 877 C C . PHE A 1 118 ? 6.330 4.134 12.993 1.00 15.53 118 PHE A C 1
ATOM 878 O O . PHE A 1 118 ? 6.743 3.225 12.275 1.00 16.08 118 PHE A O 1
ATOM 886 N N . PRO A 1 119 ? 5.287 3.971 13.829 1.00 15.26 119 PRO A N 1
ATOM 887 C CA . PRO A 1 119 ? 4.648 4.938 14.710 1.00 15.29 119 PRO A CA 1
ATOM 888 C C . PRO A 1 119 ? 5.153 4.947 16.159 1.00 14.61 119 PRO A C 1
ATOM 889 O O . PRO A 1 119 ? 4.410 5.336 17.057 1.00 15.42 119 PRO A 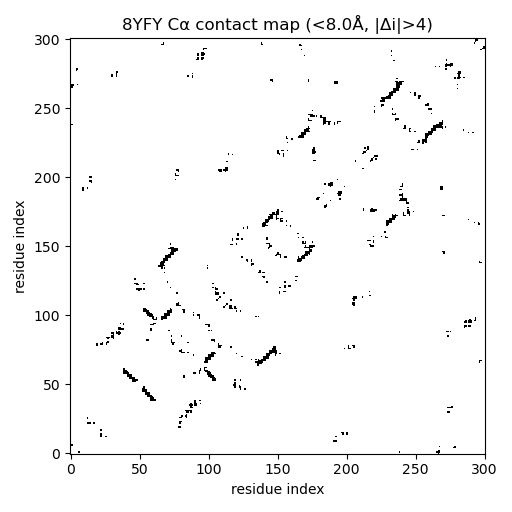O 1
ATOM 893 N N . SER A 1 120 ? 6.409 4.581 16.393 1.00 14.76 120 SER A N 1
ATOM 894 C CA . SER A 1 120 ? 6.921 4.492 17.763 1.00 14.46 120 SER A CA 1
ATOM 895 C C . SER A 1 120 ? 6.733 5.781 18.562 1.00 13.84 120 SER A C 1
ATOM 896 O O . SER A 1 120 ? 6.278 5.750 19.701 1.00 15.13 120 SER A O 1
ATOM 899 N N . ALA A 1 121 ? 7.055 6.921 17.952 1.00 13.80 121 ALA A N 1
ATOM 900 C CA . ALA A 1 121 ? 6.949 8.197 18.644 1.00 13.86 121 ALA A CA 1
ATOM 901 C C . ALA A 1 121 ? 5.509 8.484 19.034 1.00 13.75 121 ALA A C 1
ATOM 902 O O . ALA A 1 121 ? 5.253 9.036 20.098 1.00 13.64 121 ALA A O 1
ATOM 904 N N . VAL A 1 122 ? 4.581 8.152 18.145 1.00 14.39 122 VAL A N 1
ATOM 905 C CA . VAL A 1 122 ? 3.165 8.345 18.388 1.00 14.46 122 VAL A CA 1
ATOM 906 C C . VAL A 1 122 ? 2.689 7.462 19.536 1.00 14.15 122 VAL A C 1
ATOM 907 O O . VAL A 1 122 ? 2.009 7.919 20.450 1.00 14.25 122 VAL A O 1
ATOM 911 N N . ILE A 1 123 ? 3.063 6.190 19.490 1.00 14.50 123 ILE A N 1
ATOM 912 C CA . ILE A 1 123 ? 2.651 5.255 20.532 1.00 14.75 123 ILE A CA 1
ATOM 913 C C . ILE A 1 123 ? 3.148 5.730 21.902 1.00 14.20 123 ILE A C 1
ATOM 914 O O . ILE A 1 123 ? 2.410 5.726 22.880 1.00 14.39 123 ILE A O 1
ATOM 919 N N . ASP A 1 124 ? 4.415 6.102 21.983 1.00 14.41 124 ASP A N 1
ATOM 920 C CA . ASP A 1 124 ? 4.965 6.553 23.256 1.00 13.89 124 ASP A CA 1
ATOM 921 C C . ASP A 1 124 ? 4.290 7.839 23.733 1.00 13.81 124 ASP A C 1
ATOM 922 O O . ASP A 1 124 ? 3.988 8.018 24.917 1.00 13.89 124 ASP A O 1
ATOM 927 N N . SER A 1 125 ? 4.054 8.755 22.800 1.00 13.97 125 SER A N 1
ATOM 928 C CA . SER A 1 125 ? 3.460 10.027 23.168 1.00 13.67 125 SER A CA 1
ATOM 929 C C . SER A 1 125 ? 2.051 9.803 23.688 1.00 13.22 125 SER A C 1
ATOM 930 O O . SER A 1 125 ? 1.627 10.409 24.679 1.00 12.84 125 SER A O 1
ATOM 933 N N . PHE A 1 126 ? 1.300 8.954 23.004 1.00 13.54 126 PHE A N 1
ATOM 934 C CA . PHE A 1 126 ? -0.053 8.656 23.453 1.00 13.64 126 PHE A CA 1
ATOM 935 C C . PHE A 1 126 ? -0.050 7.898 24.782 1.00 14.23 126 PHE A C 1
ATOM 936 O O . PHE A 1 126 ? -0.807 8.232 25.697 1.00 14.17 126 PHE A O 1
ATOM 944 N N . ASP A 1 127 ? 0.791 6.875 24.890 1.00 13.88 127 ASP A N 1
ATOM 945 C CA . ASP A 1 127 ? 0.853 6.082 26.120 1.00 14.16 127 ASP A CA 1
ATOM 946 C C . ASP A 1 127 ? 1.210 6.958 27.311 1.00 14.38 127 ASP A C 1
ATOM 947 O O . ASP A 1 127 ? 0.654 6.819 28.395 1.00 14.66 127 ASP A O 1
ATOM 952 N N . ALA A 1 128 ? 2.138 7.887 27.099 1.00 13.42 128 ALA A N 1
ATOM 953 C CA . ALA A 1 128 ? 2.529 8.784 28.177 1.00 13.67 128 ALA A CA 1
ATOM 954 C C . ALA A 1 128 ? 1.367 9.670 28.594 1.00 13.82 128 ALA A C 1
ATOM 955 O O . ALA A 1 128 ? 1.126 9.880 29.778 1.00 13.77 128 ALA A O 1
ATOM 957 N N . THR A 1 129 ? 0.671 10.216 27.601 1.00 13.70 129 THR A N 1
ATOM 958 C CA . THR A 1 129 ? -0.433 11.119 27.864 1.00 13.90 129 THR A CA 1
ATOM 959 C C . THR A 1 129 ? -1.535 10.365 28.615 1.00 14.29 129 THR A C 1
ATOM 960 O O . THR A 1 129 ? -2.120 10.869 29.565 1.00 14.54 129 THR A O 1
ATOM 964 N N . ASN A 1 130 ? -1.797 9.135 28.183 1.00 15.06 130 ASN A N 1
ATOM 965 C CA . ASN A 1 130 ? -2.818 8.292 28.801 1.00 15.18 130 ASN A CA 1
ATOM 966 C C . ASN A 1 130 ? -2.450 8.035 30.264 1.00 15.00 130 ASN A C 1
ATOM 967 O O . ASN A 1 130 ? -3.281 8.184 31.157 1.00 14.95 130 ASN A O 1
ATOM 972 N N . TRP A 1 131 ? -1.191 7.685 30.523 1.00 14.86 131 TRP A N 1
ATOM 973 C CA . TRP A 1 131 ? -0.764 7.389 31.882 1.00 14.96 131 TRP A CA 1
ATOM 974 C C . TRP A 1 131 ? -0.847 8.627 32.764 1.00 14.76 131 TRP A C 1
ATOM 975 O O . TRP A 1 131 ? -1.296 8.573 33.900 1.00 14.75 131 TRP A O 1
ATOM 986 N N . ILE A 1 132 ? -0.410 9.762 32.240 1.00 13.89 132 ILE A N 1
ATOM 987 C CA . ILE A 1 132 ? -0.471 10.990 33.007 1.00 14.48 132 ILE A CA 1
ATOM 988 C C . ILE A 1 132 ? -1.908 11.337 33.365 1.00 14.69 132 ILE A C 1
ATOM 989 O O . ILE A 1 132 ? -2.210 11.678 34.502 1.00 15.43 132 ILE A O 1
ATOM 994 N N . TYR A 1 133 ? -2.802 11.254 32.392 1.00 15.48 133 TYR A N 1
ATOM 995 C CA . TYR A 1 133 ? -4.219 11.488 32.638 1.00 15.39 133 TYR A CA 1
ATOM 996 C C . TYR A 1 133 ? -4.733 10.637 33.785 1.00 15.82 133 TYR A C 1
ATOM 997 O O . TYR A 1 133 ? -5.451 11.118 34.660 1.00 16.00 133 TYR A O 1
ATOM 1006 N N . ASN A 1 134 ? -4.330 9.376 33.789 1.00 15.66 134 ASN A N 1
ATOM 1007 C CA . ASN A 1 134 ? -4.804 8.431 34.794 1.00 16.19 134 ASN A CA 1
ATOM 1008 C C . ASN A 1 134 ? -4.081 8.533 36.115 1.00 17.19 134 ASN A C 1
ATOM 1009 O O . ASN A 1 134 ? -4.444 7.845 37.074 1.00 18.33 134 ASN A O 1
ATOM 1014 N N . ASN A 1 135 ? -3.059 9.379 36.176 1.00 16.65 135 ASN A N 1
ATOM 1015 C CA . ASN A 1 135 ? -2.275 9.580 37.375 1.00 16.55 135 ASN A CA 1
ATOM 1016 C C . ASN A 1 135 ? -2.076 11.048 37.716 1.00 16.64 135 ASN A C 1
ATOM 1017 O O . ASN A 1 135 ? -1.098 11.415 38.355 1.00 16.66 135 ASN A O 1
ATOM 1022 N N . LEU A 1 136 ? -3.028 11.8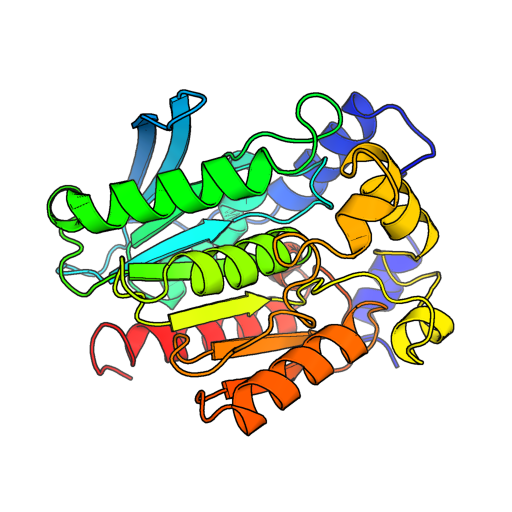90 37.335 1.00 16.69 136 LEU A N 1
ATOM 1023 C CA . LEU A 1 136 ? -2.926 13.318 37.637 1.00 16.97 136 LEU A CA 1
ATOM 1024 C C . LEU A 1 136 ? -2.768 13.600 39.129 1.00 17.19 136 LEU A C 1
ATOM 1025 O O . LEU A 1 136 ? -2.123 14.568 39.526 1.00 17.00 136 LEU A O 1
ATOM 1030 N N . ASP A 1 137 ? -3.369 12.752 39.958 1.00 17.49 137 ASP A N 1
ATOM 1031 C CA . ASP A 1 137 ? -3.245 12.879 41.414 1.00 18.26 137 ASP A CA 1
ATOM 1032 C C . ASP A 1 137 ? -1.792 12.898 41.892 1.00 18.21 137 ASP A C 1
ATOM 1033 O O . ASP A 1 137 ? -1.473 13.567 42.864 1.00 18.29 137 ASP A O 1
ATOM 1038 N N . LYS A 1 138 ? -0.908 12.188 41.196 1.00 18.28 138 LYS A N 1
ATOM 1039 C CA . LYS A 1 138 ? 0.498 12.127 41.589 1.00 19.22 138 LYS A CA 1
ATOM 1040 C C . LYS A 1 138 ? 1.215 13.475 41.481 1.00 18.82 138 LYS A C 1
ATOM 1041 O O . LYS A 1 138 ? 2.261 13.674 42.116 1.00 19.36 138 LYS A O 1
ATOM 1047 N N . PHE A 1 139 ? 0.665 14.379 40.666 1.00 18.69 139 PHE A N 1
ATOM 1048 C CA . PHE A 1 139 ? 1.254 15.695 40.416 1.00 18.68 139 PHE A CA 1
ATOM 1049 C C . PHE A 1 139 ? 0.472 16.822 41.068 1.00 18.03 139 PHE A C 1
ATOM 1050 O O . PHE A 1 139 ? 0.738 17.992 40.801 1.00 17.67 139 PHE A O 1
ATOM 1058 N N . ASP A 1 140 ? -0.517 16.480 41.892 1.00 17.80 140 ASP A N 1
ATOM 1059 C CA . ASP A 1 140 ? -1.536 17.427 42.325 1.00 17.41 140 ASP A CA 1
ATOM 1060 C C . ASP A 1 140 ? -2.087 18.136 41.087 1.00 16.60 140 ASP A C 1
ATOM 1061 O O . ASP A 1 140 ? -2.266 19.346 41.083 1.00 16.57 140 ASP A O 1
ATOM 1066 N N . GLY A 1 141 ? -2.379 17.349 40.055 1.00 15.93 141 GLY A N 1
ATOM 1067 C CA . GLY A 1 141 ? -2.677 17.885 38.730 1.00 16.41 141 GLY A CA 1
ATOM 1068 C C . GLY A 1 141 ? -4.130 17.765 38.347 1.00 16.05 141 GLY A C 1
ATOM 1069 O O . GLY A 1 141 ? -4.462 17.573 37.184 1.00 15.89 141 GLY A O 1
ATOM 1070 N N . GLU A 1 142 ? -5.013 17.924 39.322 1.00 16.27 142 GLU A N 1
ATOM 1071 C CA . GLU A 1 142 ? -6.419 17.642 39.118 1.00 16.88 142 GLU A CA 1
ATOM 1072 C C . GLU A 1 142 ? -7.127 18.644 38.213 1.00 16.58 142 GLU A C 1
ATOM 1073 O O . GLU A 1 142 ? -8.250 18.378 37.770 1.00 15.91 142 GLU A O 1
ATOM 1079 N N . MET A 1 143 ? -6.478 19.765 37.888 1.00 15.92 143 MET A N 1
ATOM 1080 C CA . MET A 1 143 ? -7.105 20.728 37.005 1.00 16.62 143 MET A CA 1
ATOM 1081 C C . MET A 1 143 ? -7.108 20.266 35.544 1.00 16.78 143 MET A C 1
ATOM 1082 O O . MET A 1 143 ? -7.751 20.879 34.701 1.00 19.56 143 MET A O 1
ATOM 1087 N N . GLY A 1 144 ? -6.440 19.160 35.251 1.00 16.15 144 GLY A N 1
ATOM 1088 C CA . GLY A 1 144 ? -6.599 18.496 33.978 1.00 15.79 144 GLY A CA 1
ATOM 1089 C C . GLY A 1 144 ? -5.314 18.435 33.206 1.00 15.63 144 GLY A C 1
ATOM 1090 O O . GLY A 1 144 ? -4.244 18.780 33.721 1.00 16.24 144 GLY A O 1
ATOM 1091 N N . ILE A 1 145 ? -5.451 17.971 31.974 1.00 14.72 145 ILE A N 1
ATOM 1092 C CA . ILE A 1 145 ? -4.323 17.660 31.126 1.00 14.72 145 ILE A CA 1
ATOM 1093 C C . ILE A 1 145 ? -4.476 18.373 29.801 1.00 14.40 145 ILE A C 1
ATOM 1094 O O . ILE A 1 145 ? -5.570 18.504 29.267 1.00 14.99 145 ILE A O 1
ATOM 1099 N N . ALA A 1 146 ? -3.356 18.846 29.281 1.00 13.71 146 ALA A N 1
ATOM 1100 C CA . ALA A 1 146 ? -3.301 19.432 27.956 1.00 13.48 146 ALA A CA 1
ATOM 1101 C C . ALA A 1 146 ? -2.083 18.850 27.273 1.00 13.51 146 ALA A C 1
ATOM 1102 O O . ALA A 1 146 ? -1.220 18.254 27.924 1.00 13.54 146 ALA A O 1
ATOM 1104 N N . ILE A 1 147 ? -1.994 19.051 25.964 1.00 13.38 147 ILE A N 1
ATOM 1105 C CA . ILE A 1 147 ? -0.903 18.505 25.187 1.00 13.63 147 ILE A CA 1
ATOM 1106 C C . ILE A 1 147 ? -0.300 19.613 24.334 1.00 13.54 147 ILE A C 1
ATOM 1107 O O . ILE A 1 147 ? -0.995 20.513 23.859 1.00 14.26 147 ILE A O 1
ATOM 1115 N N . ALA A 1 148 ? 1.011 19.566 24.182 1.00 13.05 148 ALA A N 1
ATOM 1116 C CA . ALA A 1 148 ? 1.716 20.571 23.413 1.00 13.21 148 ALA A CA 1
ATOM 1117 C C . ALA A 1 148 ? 2.931 19.964 22.770 1.00 13.09 148 ALA A C 1
ATOM 1118 O O . ALA A 1 148 ? 3.524 19.018 23.290 1.00 12.76 148 ALA A O 1
ATOM 1120 N N . GLY A 1 149 ? 3.359 20.557 21.674 1.00 12.41 149 GLY A N 1
ATOM 1121 C CA . GLY A 1 149 ? 4.637 20.194 21.099 1.00 11.99 149 GLY A CA 1
ATOM 1122 C C . GLY A 1 149 ? 4.978 21.106 19.960 1.00 12.07 149 GLY A C 1
ATOM 1123 O O . GLY A 1 149 ? 4.099 21.788 19.421 1.00 12.32 149 GLY A O 1
ATOM 1124 N N . ASP A 1 150 ? 6.256 21.111 19.594 1.00 12.21 150 ASP A N 1
ATOM 1125 C CA . ASP A 1 150 ? 6.761 22.017 18.558 1.00 13.12 150 ASP A CA 1
ATOM 1126 C C . ASP A 1 150 ? 7.289 21.230 17.366 1.00 13.81 150 ASP A C 1
ATOM 1127 O O . ASP A 1 150 ? 7.979 20.225 17.532 1.00 14.44 150 ASP A O 1
ATOM 1132 N N . SER A 1 151 ? 6.956 21.705 16.167 1.00 13.90 151 SER A N 1
ATOM 1133 C CA . SER A 1 151 ? 7.449 21.119 14.929 1.00 14.72 151 SER A CA 1
ATOM 1134 C C . SER A 1 151 ? 7.003 19.642 14.810 1.00 14.76 151 SER A C 1
ATOM 1135 O O . SER A 1 151 ? 5.804 19.360 14.784 1.00 14.23 151 SER A O 1
ATOM 1138 N N . ALA A 1 152 ? 7.942 18.701 14.742 1.00 14.11 152 ALA A N 1
ATOM 1139 C CA . ALA A 1 152 ? 7.600 17.284 14.818 1.00 13.85 152 ALA A CA 1
ATOM 1140 C C . ALA A 1 152 ? 6.807 16.957 16.095 1.00 13.53 152 ALA A C 1
ATOM 1141 O O . ALA A 1 152 ? 5.924 16.119 16.082 1.00 13.66 152 ALA A O 1
ATOM 1143 N N . GLY A 1 153 ? 7.123 17.650 17.185 1.00 12.71 153 GLY A N 1
ATOM 1144 C CA . GLY A 1 153 ? 6.391 17.472 18.421 1.00 12.83 153 GLY A CA 1
ATOM 1145 C C . GLY A 1 153 ? 4.954 17.975 18.322 1.00 12.28 153 GLY A C 1
ATOM 1146 O O . GLY A 1 153 ? 4.065 17.494 19.001 1.00 12.97 153 GLY A O 1
ATOM 1147 N N . GLY A 1 154 ? 4.734 18.986 17.478 1.00 12.67 154 GLY A N 1
ATOM 1148 C CA . GLY A 1 154 ? 3.391 19.460 17.201 1.00 12.47 154 GLY A CA 1
ATOM 1149 C C . GLY A 1 154 ? 2.591 18.471 16.388 1.00 12.32 154 GLY A C 1
ATOM 1150 O O . GLY A 1 154 ? 1.390 18.329 16.577 1.00 12.25 154 GLY A O 1
ATOM 1151 N N . ASN A 1 155 ? 3.259 17.800 15.461 1.00 13.24 155 ASN A N 1
ATOM 1152 C CA . ASN A 1 155 ? 2.666 16.656 14.785 1.00 12.65 155 ASN A CA 1
ATOM 1153 C C . ASN A 1 155 ? 2.181 15.628 15.805 1.00 12.69 155 ASN A C 1
ATOM 1154 O O . ASN A 1 155 ? 1.029 15.235 15.797 1.00 13.23 155 ASN A O 1
ATOM 1159 N N . LEU A 1 156 ? 3.080 15.237 16.696 1.00 12.64 156 LEU A N 1
ATOM 1160 C CA . LEU A 1 156 ? 2.750 14.230 17.686 1.00 12.21 156 LEU A CA 1
ATOM 1161 C C . LEU A 1 156 ? 1.632 14.696 18.604 1.00 12.53 156 LEU A C 1
ATOM 1162 O O . LEU A 1 156 ? 0.737 13.929 18.930 1.00 12.83 156 LEU A O 1
ATOM 1167 N N . ALA A 1 157 ? 1.665 15.961 19.016 1.00 12.47 157 ALA A N 1
ATOM 1168 C CA . ALA A 1 157 ? 0.593 16.495 19.860 1.00 12.30 157 ALA A CA 1
ATOM 1169 C C . ALA A 1 157 ? -0.761 16.454 19.161 1.00 12.09 157 ALA A C 1
ATOM 1170 O O . ALA A 1 157 ? -1.789 16.074 19.759 1.00 12.83 157 ALA A O 1
ATOM 1172 N N . ALA A 1 158 ? -0.777 16.879 17.904 1.00 11.72 158 ALA A N 1
ATOM 1173 C CA . ALA A 1 158 ? -2.015 16.847 17.135 1.00 11.92 158 ALA A CA 1
ATOM 1174 C C . ALA A 1 158 ? -2.555 15.433 17.011 1.00 12.52 158 ALA A C 1
ATOM 1175 O O . ALA A 1 158 ? -3.756 15.220 17.114 1.00 12.06 158 ALA A O 1
ATOM 1177 N N . VAL A 1 159 ? -1.662 14.488 16.772 1.00 12.45 159 VAL A N 1
ATOM 1178 C CA . VAL A 1 159 ? -2.034 13.082 16.623 1.00 12.52 159 VAL A CA 1
ATOM 1179 C C . VAL A 1 159 ? -2.527 12.513 17.956 1.00 13.37 159 VAL A C 1
ATOM 1180 O O . VAL A 1 159 ? -3.535 11.815 17.997 1.00 14.13 159 VAL A O 1
ATOM 1184 N N . VAL A 1 160 ? -1.831 12.830 19.040 1.00 13.41 160 VAL A N 1
ATOM 1185 C CA . VAL A 1 160 ? -2.279 12.393 20.351 1.00 13.92 160 VAL A CA 1
ATOM 1186 C C . VAL A 1 160 ? -3.676 12.935 20.622 1.00 14.25 160 VAL A C 1
ATOM 1187 O O . VAL A 1 160 ? -4.516 12.222 21.152 1.00 15.10 160 VAL A O 1
ATOM 1191 N N . ALA A 1 161 ? -3.941 14.187 20.256 1.00 14.39 161 ALA A N 1
ATOM 1192 C CA . ALA A 1 161 ? -5.276 14.726 20.487 1.00 14.59 161 ALA A CA 1
ATOM 1193 C C . ALA A 1 161 ? -6.314 13.931 19.708 1.00 15.55 161 ALA A C 1
ATOM 1194 O O . ALA A 1 161 ? -7.386 13.629 20.243 1.00 15.43 161 ALA A O 1
ATOM 1196 N N . LEU A 1 162 ? -6.004 13.568 18.466 1.00 16.16 162 LEU A N 1
ATOM 1197 C CA . LEU A 1 162 ? -6.901 12.711 17.685 1.00 16.74 162 LEU A CA 1
ATOM 1198 C C . LEU A 1 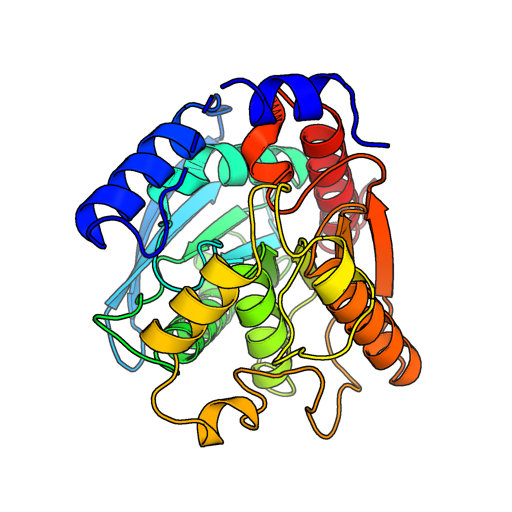162 ? -7.126 11.353 18.338 1.00 17.63 162 LEU A C 1
ATOM 1199 O O . LEU A 1 162 ? -8.267 10.893 18.452 1.00 18.46 162 LEU A O 1
ATOM 1204 N N . LEU A 1 163 ? -6.041 10.719 18.757 1.00 17.08 163 LEU A N 1
ATOM 1205 C CA . LEU A 1 163 ? -6.122 9.388 19.368 1.00 17.42 163 LEU A CA 1
ATOM 1206 C C . LEU A 1 163 ? -6.829 9.424 20.718 1.00 18.01 163 LEU A C 1
ATOM 1207 O O . LEU A 1 163 ? -7.346 8.403 21.189 1.00 18.85 163 LEU A O 1
ATOM 1212 N N . SER A 1 164 ? -6.821 10.583 21.360 1.00 18.70 164 SER A N 1
ATOM 1213 C CA . SER A 1 164 ? -7.405 10.709 22.691 1.00 20.07 164 SER A CA 1
ATOM 1214 C C . SER A 1 164 ? -8.911 10.912 22.659 1.00 21.26 164 SER A C 1
ATOM 1215 O O . SER A 1 164 ? -9.554 10.836 23.704 1.00 21.05 164 SER A O 1
ATOM 1218 N N . LYS A 1 165 ? -9.477 11.173 21.483 1.00 23.28 165 LYS A N 1
ATOM 1219 C CA . LYS A 1 165 ? -10.923 11.363 21.362 1.00 25.62 165 LYS A CA 1
ATOM 1220 C C . LYS A 1 165 ? -11.683 10.169 21.901 1.00 26.76 165 LYS A C 1
ATOM 1221 O O . LYS A 1 165 ? -11.464 9.038 21.468 1.00 27.58 165 LYS A O 1
ATOM 1227 N N . GLY A 1 166 ? -12.574 10.438 22.849 1.00 28.41 166 GLY A N 1
ATOM 1228 C CA . GLY A 1 166 ? -13.401 9.399 23.451 1.00 29.51 166 GLY A CA 1
ATOM 1229 C C . GLY A 1 166 ? -12.591 8.445 24.301 1.00 30.80 166 GLY A C 1
ATOM 1230 O O . GLY A 1 166 ? -12.889 7.237 24.370 1.00 32.12 166 GLY A O 1
ATOM 1231 N N . LYS A 1 167 ? -11.545 8.974 24.932 1.00 31.15 167 LYS A N 1
ATOM 1232 C CA . LYS A 1 167 ? -10.761 8.200 25.886 1.00 31.13 167 LYS A CA 1
ATOM 1233 C C . LYS A 1 167 ? -10.299 9.088 27.030 1.00 31.14 167 LYS A C 1
ATOM 1234 O O . LYS A 1 167 ? -10.716 8.922 28.183 1.00 31.58 167 LYS A O 1
ATOM 1240 N N . LEU A 1 168 ? -9.446 10.045 26.701 1.00 30.25 168 LEU A N 1
ATOM 1241 C CA . LEU A 1 168 ? -8.923 10.980 27.669 1.00 29.87 168 LEU A CA 1
ATOM 1242 C C . LEU A 1 168 ? -9.758 12.214 27.515 1.00 28.61 168 LEU A C 1
ATOM 1243 O O . LEU A 1 168 ? -10.456 12.369 26.512 1.00 29.53 168 LEU A O 1
ATOM 1248 N N . ASP A 1 169 ? -9.685 13.103 28.488 1.00 26.98 169 ASP A N 1
ATOM 1249 C CA . ASP A 1 169 ? -10.256 14.413 28.310 1.00 25.24 169 ASP A CA 1
ATOM 1250 C C . ASP A 1 169 ? -9.173 15.478 28.322 1.00 23.98 169 ASP A C 1
ATOM 1251 O O . ASP A 1 169 ? -8.918 16.129 29.332 1.00 24.26 169 ASP A O 1
ATOM 1256 N N . LEU A 1 170 ? -8.549 15.664 27.169 1.00 21.60 170 LEU A N 1
ATOM 1257 C CA . LEU A 1 170 ? -7.602 16.749 27.003 1.00 20.76 170 LEU A CA 1
ATOM 1258 C C . LEU A 1 170 ? -8.340 18.073 26.995 1.00 19.56 170 LEU A C 1
ATOM 1259 O O . LEU A 1 170 ? -9.334 18.234 26.290 1.00 20.04 170 LEU A O 1
ATOM 1264 N N . LYS A 1 171 ? -7.860 19.017 27.785 1.00 18.28 171 LYS A N 1
ATOM 1265 C CA . LYS A 1 171 ? -8.459 20.339 27.840 1.00 18.52 171 LYS A CA 1
ATOM 1266 C C . LYS A 1 171 ? -8.041 21.238 26.699 1.00 17.43 171 LYS A C 1
ATOM 1267 O O . LYS A 1 171 ? -8.748 22.184 26.363 1.00 17.75 171 LYS A O 1
ATOM 1273 N N . TYR A 1 172 ? -6.870 20.986 26.131 1.00 15.85 172 TYR A N 1
ATOM 1274 C CA . TYR A 1 172 ? -6.323 21.911 25.174 1.00 15.36 172 TYR A CA 1
ATOM 1275 C C . TYR A 1 172 ? -5.215 21.218 24.396 1.00 14.83 172 TYR A C 1
ATOM 1276 O O . TYR A 1 172 ? -4.577 20.309 24.915 1.00 14.12 172 TYR A O 1
ATOM 1293 N N . GLN A 1 173 ? -5.005 21.658 23.156 1.00 13.62 173 GLN A N 1
ATOM 1294 C CA . GLN A 1 173 ? -3.840 21.247 22.371 1.00 14.00 173 GLN A CA 1
ATOM 1295 C C . GLN A 1 173 ? -3.117 22.488 21.898 1.00 13.47 173 GLN A C 1
ATOM 1296 O O . GLN A 1 173 ? -3.729 23.418 21.371 1.00 14.23 173 GLN A O 1
ATOM 1302 N N . ILE A 1 174 ? -1.809 22.513 22.127 1.00 13.43 174 ILE A N 1
ATOM 1303 C CA . ILE A 1 174 ? -0.948 23.631 21.730 1.00 13.37 174 ILE A CA 1
ATOM 1304 C C . ILE A 1 174 ? -0.002 23.120 20.662 1.00 13.27 174 ILE A C 1
ATOM 1305 O O . ILE A 1 174 ? 0.894 22.338 20.944 1.00 13.42 174 ILE A O 1
ATOM 1313 N N . LEU A 1 175 ? -0.199 23.584 19.431 1.00 12.01 175 LEU A N 1
ATOM 1314 C CA . LEU A 1 175 ? 0.575 23.115 18.304 1.00 12.28 175 LEU A CA 1
ATOM 1315 C C . LEU A 1 175 ? 1.488 24.248 17.886 1.00 12.07 175 LEU A C 1
ATOM 1316 O O . LEU A 1 175 ? 1.042 25.273 17.380 1.00 12.63 175 LEU A O 1
ATOM 1321 N N . ILE A 1 176 ? 2.771 24.073 18.134 1.00 11.95 176 ILE A N 1
ATOM 1322 C CA . ILE A 1 176 ? 3.747 25.128 17.941 1.00 12.41 176 ILE A CA 1
ATOM 1323 C C . ILE A 1 176 ? 4.474 24.819 16.637 1.00 12.98 176 ILE A C 1
ATOM 1324 O O . ILE A 1 176 ? 5.195 23.839 16.542 1.00 12.96 176 ILE A O 1
ATOM 1329 N N . TYR A 1 177 ? 4.241 25.659 15.626 1.00 12.41 177 TYR A N 1
ATOM 1330 C CA . TYR A 1 177 ? 4.681 25.417 14.246 1.00 12.35 177 TYR A CA 1
ATOM 1331 C C . TYR A 1 177 ? 4.709 23.919 13.902 1.00 12.18 177 TYR A C 1
ATOM 1332 O O . TYR A 1 177 ? 5.738 23.360 13.577 1.00 12.63 177 TYR A O 1
ATOM 1341 N N . PRO A 1 178 ? 3.543 23.290 13.929 1.00 12.40 178 PRO A N 1
ATOM 1342 C CA . PRO A 1 178 ? 3.465 21.849 13.726 1.00 12.44 178 PRO A CA 1
ATOM 1343 C C . PRO A 1 178 ? 3.677 21.453 12.270 1.00 13.29 178 PRO A C 1
ATOM 1344 O O . PRO A 1 178 ? 3.353 22.214 11.356 1.00 13.08 178 PRO A O 1
ATOM 1348 N N . ALA A 1 179 ? 4.186 20.245 12.067 1.00 13.48 179 ALA A N 1
ATOM 1349 C CA . ALA A 1 179 ? 4.053 19.528 10.807 1.00 14.70 179 ALA A CA 1
ATOM 1350 C C . ALA A 1 179 ? 2.768 18.713 10.939 1.00 15.21 179 ALA A C 1
ATOM 1351 O O . ALA A 1 179 ? 2.524 18.086 11.964 1.00 14.85 179 ALA A O 1
ATOM 1353 N N . VAL A 1 180 ? 1.920 18.742 9.925 1.00 15.70 180 VAL A N 1
ATOM 1354 C CA . VAL A 1 180 ? 0.643 18.036 9.993 1.00 16.67 180 VAL A CA 1
ATOM 1355 C C . VAL A 1 180 ? 0.443 17.029 8.868 1.00 17.13 180 VAL A C 1
ATOM 1356 O O . VAL A 1 180 ? -0.649 16.501 8.705 1.00 17.68 180 VAL A O 1
ATOM 1360 N N . GLY A 1 181 ? 1.492 16.775 8.096 1.00 18.34 181 GLY A N 1
ATOM 1361 C CA . GLY A 1 181 ? 1.422 15.781 7.033 1.00 19.16 181 GLY A CA 1
ATOM 1362 C C . GLY A 1 181 ? 2.496 15.978 5.993 1.00 20.30 181 GLY A C 1
ATOM 1363 O O . GLY A 1 181 ? 3.532 16.600 6.255 1.00 21.37 181 GLY A O 1
ATOM 1364 N N . PHE A 1 182 ? 2.244 15.402 4.825 1.00 21.08 182 PHE A N 1
ATOM 1365 C CA . PHE A 1 182 ? 3.139 15.471 3.692 1.00 21.29 182 PHE A CA 1
ATOM 1366 C C . PHE A 1 182 ? 2.672 16.638 2.835 1.00 21.50 182 PHE A C 1
ATOM 1367 O O . PHE A 1 182 ? 1.486 16.734 2.506 1.00 24.38 182 PHE A O 1
ATOM 1375 N N . ASP A 1 183 ? 3.588 17.537 2.519 1.00 20.80 183 ASP A N 1
ATOM 1376 C CA . ASP A 1 183 ? 3.256 18.764 1.805 1.00 20.17 183 ASP A CA 1
ATOM 1377 C C . ASP A 1 183 ? 4.291 18.946 0.717 1.00 19.67 183 ASP A C 1
ATOM 1378 O O . ASP A 1 183 ? 5.449 19.218 1.004 1.00 20.18 183 ASP A O 1
ATOM 1383 N N . SER A 1 184 ? 3.862 18.772 -0.531 1.00 19.79 184 SER A N 1
ATOM 1384 C CA . SER A 1 184 ? 4.723 19.017 -1.675 1.00 19.90 184 SER A CA 1
ATOM 1385 C C . SER A 1 184 ? 4.251 20.215 -2.485 1.00 19.64 184 SER A C 1
ATOM 1386 O O . SER A 1 184 ? 4.814 20.490 -3.535 1.00 20.12 184 SER A O 1
ATOM 1389 N N . VAL A 1 185 ? 3.234 20.931 -1.995 1.00 18.53 185 VAL A N 1
ATOM 1390 C CA . VAL A 1 185 ? 2.541 21.922 -2.828 1.00 18.01 185 VAL A CA 1
ATOM 1391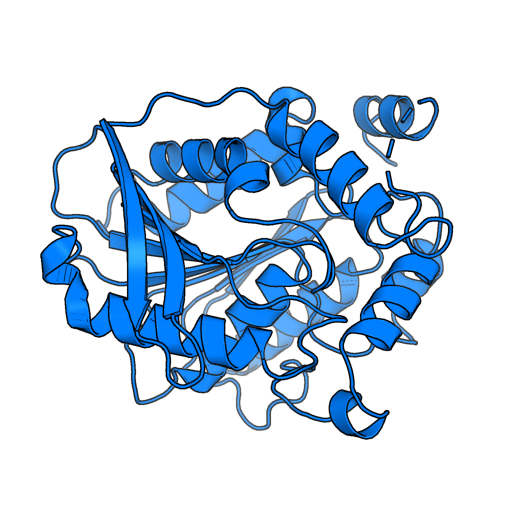 C C . VAL A 1 185 ? 2.378 23.315 -2.219 1.00 17.43 185 VAL A C 1
ATOM 1392 O O . VAL A 1 185 ? 2.174 24.270 -2.960 1.00 17.04 185 VAL A O 1
ATOM 1396 N N . SER A 1 186 ? 2.451 23.470 -0.900 1.00 16.69 186 SER A N 1
ATOM 1397 C CA . SER A 1 186 ? 2.124 24.772 -0.337 1.00 16.77 186 SER A CA 1
ATOM 1398 C C . SER A 1 186 ? 3.147 25.825 -0.712 1.00 16.29 186 SER A C 1
ATOM 1399 O O . SER A 1 186 ? 4.333 25.533 -0.881 1.00 17.03 186 SER A O 1
ATOM 1402 N N . ARG A 1 187 ? 2.681 27.063 -0.802 1.00 16.76 187 ARG A N 1
ATOM 1403 C CA . ARG A 1 187 ? 3.564 28.173 -1.114 1.00 16.90 187 ARG A CA 1
ATOM 1404 C C . ARG A 1 187 ? 4.686 28.326 -0.089 1.00 15.69 187 ARG A C 1
ATOM 1405 O O . ARG A 1 187 ? 5.838 28.523 -0.455 1.00 16.07 187 ARG A O 1
ATOM 1413 N N . SER A 1 188 ? 4.377 28.204 1.201 1.00 15.16 188 SER A N 1
ATOM 1414 C CA . SER A 1 188 ? 5.419 28.372 2.198 1.00 15.02 188 SER A CA 1
ATOM 1415 C C . SER A 1 188 ? 6.473 27.283 2.084 1.00 14.81 188 SER A C 1
ATOM 1416 O O . SER A 1 188 ? 7.658 27.536 2.237 1.00 13.96 188 SER A O 1
ATOM 1419 N N . MET A 1 189 ? 6.030 26.059 1.800 1.00 15.04 189 MET A N 1
ATOM 1420 C CA . MET A 1 189 ? 6.978 24.964 1.629 1.00 15.90 189 MET A CA 1
ATOM 1421 C C . MET A 1 189 ? 7.957 25.229 0.489 1.00 15.85 189 MET A C 1
ATOM 1422 O O . MET A 1 189 ? 9.157 24.978 0.609 1.00 16.56 189 MET A O 1
ATOM 1427 N N . ILE A 1 190 ? 7.434 25.759 -0.614 1.00 16.79 190 ILE A N 1
ATOM 1428 C CA . ILE A 1 190 ? 8.262 26.041 -1.790 1.00 17.11 190 ILE A CA 1
ATOM 1429 C C . ILE A 1 190 ? 9.112 27.292 -1.562 1.00 17.38 190 ILE A C 1
ATOM 1430 O O . ILE A 1 190 ? 10.328 27.295 -1.798 1.00 17.47 190 ILE A O 1
ATOM 1435 N N . GLU A 1 191 ? 8.474 28.351 -1.079 1.00 17.33 191 GLU A N 1
ATOM 1436 C CA . GLU A 1 191 ? 9.144 29.638 -0.933 1.00 17.34 191 GLU A CA 1
ATOM 1437 C C . GLU A 1 191 ? 10.233 29.645 0.133 1.00 16.79 191 GLU A C 1
ATOM 1438 O O . GLU A 1 191 ? 11.271 30.287 -0.022 1.00 16.48 191 GLU A O 1
ATOM 1444 N N . TYR A 1 192 ? 10.000 28.922 1.224 1.00 15.83 192 TYR A N 1
ATOM 1445 C CA . TYR A 1 192 ? 10.937 28.909 2.339 1.00 16.51 192 TYR A CA 1
ATOM 1446 C C . TYR A 1 192 ? 11.610 27.560 2.453 1.00 16.57 192 TYR A C 1
ATOM 1447 O O . TYR A 1 192 ? 12.013 27.136 3.533 1.00 16.12 192 TYR A O 1
ATOM 1456 N N . SER A 1 193 ? 11.748 26.894 1.313 1.00 17.62 193 SER A N 1
ATOM 1457 C CA . SER A 1 193 ? 12.438 25.605 1.247 1.00 18.44 193 SER A CA 1
ATOM 1458 C C . SER A 1 193 ? 13.900 25.666 1.685 1.00 18.59 193 SER A C 1
ATOM 1459 O O . SER A 1 193 ? 14.455 24.664 2.095 1.00 18.07 193 SER A O 1
ATOM 1462 N N . ASP A 1 194 ? 14.533 26.825 1.574 1.00 19.13 194 ASP A N 1
ATOM 1463 C CA . ASP A 1 194 ? 15.940 26.964 1.907 1.00 19.68 194 ASP A CA 1
ATOM 1464 C C . ASP A 1 194 ? 16.210 28.280 2.605 1.00 19.90 194 ASP A C 1
ATOM 1465 O O . ASP A 1 194 ? 15.569 29.283 2.297 1.00 20.80 194 ASP A O 1
ATOM 1470 N N . GLY A 1 195 ? 17.153 28.260 3.540 1.00 19.94 195 GLY A N 1
ATOM 1471 C CA . GLY A 1 195 ? 17.667 29.474 4.159 1.00 19.87 195 GLY A CA 1
ATOM 1472 C C . GLY A 1 195 ? 16.987 29.906 5.442 1.00 19.95 195 GLY A C 1
ATOM 1473 O O . GLY A 1 195 ? 17.345 30.948 5.998 1.00 20.55 195 GLY A O 1
ATOM 1474 N N . PHE A 1 196 ? 16.025 29.125 5.940 1.00 19.00 196 PHE A N 1
ATOM 1475 C CA . PHE A 1 196 ? 15.291 29.525 7.132 1.00 18.58 196 PHE A CA 1
ATOM 1476 C C . PHE A 1 196 ? 15.375 28.479 8.250 1.00 18.57 196 PHE A C 1
ATOM 1477 O O . PHE A 1 196 ? 14.399 28.219 8.944 1.00 17.33 196 PHE A O 1
ATOM 1485 N N . PHE A 1 197 ? 16.566 27.918 8.439 1.00 18.97 197 PHE A N 1
ATOM 1486 C CA . PHE A 1 197 ? 16.885 27.032 9.569 1.00 18.98 197 PHE A CA 1
ATOM 1487 C C . PHE A 1 197 ? 16.334 25.635 9.324 1.00 18.91 197 PHE A C 1
ATOM 1488 O O . PHE A 1 197 ? 17.095 24.693 9.154 1.00 19.97 197 PHE A O 1
ATOM 1496 N N . LEU A 1 198 ? 15.013 25.494 9.302 1.00 17.24 198 LEU A N 1
ATOM 1497 C CA . LEU A 1 198 ? 14.402 24.249 8.858 1.00 17.26 198 LEU A CA 1
ATOM 1498 C C . LEU A 1 198 ? 14.217 24.344 7.352 1.00 17.12 198 LEU A C 1
ATOM 1499 O O . LEU A 1 198 ? 13.541 25.249 6.866 1.00 16.99 198 LEU A O 1
ATOM 1504 N N . THR A 1 199 ? 14.796 23.399 6.616 1.00 17.13 199 THR A N 1
ATOM 1505 C CA . THR A 1 199 ? 14.764 23.413 5.167 1.00 17.10 199 THR A CA 1
ATOM 1506 C C . THR A 1 199 ? 14.000 22.223 4.630 1.00 17.57 199 THR A C 1
ATOM 1507 O O . THR A 1 199 ? 13.804 21.216 5.332 1.00 16.62 199 THR A O 1
ATOM 1511 N N . ARG A 1 200 ? 13.582 22.319 3.374 1.00 17.96 200 ARG A N 1
ATOM 1512 C CA . ARG A 1 200 ? 12.922 21.200 2.727 1.00 19.15 200 ARG A CA 1
ATOM 1513 C C . ARG A 1 200 ? 13.807 19.950 2.722 1.00 18.64 200 ARG A C 1
ATOM 1514 O O . ARG A 1 200 ? 13.323 18.835 2.951 1.00 18.17 200 ARG A O 1
ATOM 1522 N N . GLU A 1 201 ? 15.106 20.123 2.492 1.00 19.47 201 GLU A N 1
ATOM 1523 C CA . GLU A 1 201 ? 16.027 18.986 2.473 1.00 19.94 201 GLU A CA 1
ATOM 1524 C C . GLU A 1 201 ? 16.035 18.310 3.831 1.00 18.75 201 GLU A C 1
ATOM 1525 O O . GLU A 1 201 ? 16.054 17.085 3.911 1.00 18.85 201 GLU A O 1
ATOM 1531 N N . HIS A 1 202 ? 16.006 19.095 4.902 1.00 17.94 202 HIS A N 1
ATOM 1532 C CA . HIS A 1 202 ? 15.949 18.505 6.241 1.00 17.92 202 HIS A CA 1
ATOM 1533 C C . HIS A 1 202 ? 14.643 17.762 6.433 1.00 16.97 202 HIS A C 1
ATOM 1534 O O . HIS A 1 202 ? 14.630 16.633 6.928 1.00 16.09 202 HIS A O 1
ATOM 1541 N N . ILE A 1 203 ? 13.542 18.377 6.026 1.00 16.59 203 ILE A N 1
ATOM 1542 C CA . ILE A 1 203 ? 12.228 17.775 6.177 1.00 16.78 203 ILE A CA 1
ATOM 1543 C C . ILE A 1 203 ? 12.198 16.428 5.457 1.00 16.78 203 ILE A C 1
ATOM 1544 O O . ILE A 1 203 ? 11.751 15.436 6.022 1.00 16.30 203 ILE A O 1
ATOM 1549 N N . GLU A 1 204 ? 12.744 16.387 4.241 1.00 17.28 204 GLU A N 1
ATOM 1550 C CA . GLU A 1 204 ? 12.744 15.152 3.460 1.00 18.06 204 GLU A CA 1
ATOM 1551 C C . GLU A 1 204 ? 13.606 14.108 4.143 1.00 17.39 204 GLU A C 1
ATOM 1552 O O . GLU A 1 204 ? 13.257 12.929 4.190 1.00 17.76 204 GLU A O 1
ATOM 1558 N N . TRP A 1 205 ? 14.735 14.533 4.692 1.00 16.73 205 TRP A N 1
ATOM 1559 C CA . TRP A 1 205 ? 15.611 13.613 5.406 1.00 17.13 205 TRP A CA 1
ATOM 1560 C C . TRP A 1 205 ? 14.914 13.038 6.625 1.00 16.98 205 TRP A C 1
ATOM 1561 O O . TRP A 1 205 ? 14.898 11.826 6.821 1.00 16.97 205 TRP A O 1
ATOM 1572 N N . PHE A 1 206 ? 14.355 13.899 7.461 1.00 16.98 206 PHE A N 1
ATOM 1573 C CA . PHE A 1 206 ? 13.600 13.430 8.613 1.00 17.07 206 PHE A CA 1
ATOM 1574 C C . PHE A 1 206 ? 12.514 12.438 8.214 1.00 17.54 206 PHE A C 1
ATOM 1575 O O . PHE A 1 206 ? 12.341 11.394 8.858 1.00 17.43 206 PHE A O 1
ATOM 1583 N N . GLY A 1 207 ? 11.766 12.762 7.162 1.00 18.22 207 GLY A N 1
ATOM 1584 C CA . GLY A 1 207 ? 10.724 11.877 6.650 1.00 18.75 207 GLY A CA 1
ATOM 1585 C C . GLY A 1 207 ? 11.277 10.513 6.264 1.00 19.20 207 GLY A C 1
ATOM 1586 O O . GLY A 1 207 ? 10.643 9.485 6.535 1.00 20.56 207 GLY A O 1
ATOM 1587 N N . SER A 1 208 ? 12.472 10.501 5.675 1.00 19.75 208 SER A N 1
ATOM 1588 C CA . SER A 1 208 ? 13.138 9.266 5.250 1.00 19.94 208 SER A CA 1
ATOM 1589 C C . SER A 1 208 ? 13.589 8.412 6.427 1.00 19.96 208 SER A C 1
ATOM 1590 O O . SER A 1 208 ? 13.680 7.185 6.316 1.00 21.51 208 SER A O 1
ATOM 1593 N N . GLN A 1 209 ? 13.928 9.054 7.539 1.00 18.77 209 GLN A N 1
ATOM 1594 C CA . GLN A 1 209 ? 14.385 8.338 8.727 1.00 18.15 209 GLN A CA 1
ATOM 1595 C C . GLN A 1 209 ? 13.219 7.804 9.542 1.00 17.48 209 GLN A C 1
ATOM 1596 O O . GLN A 1 209 ? 13.304 6.724 10.136 1.00 16.42 209 GLN A O 1
ATOM 1602 N N . TYR A 1 210 ? 12.131 8.554 9.571 1.00 16.36 210 TYR A N 1
ATOM 1603 C CA . TYR A 1 210 ? 11.016 8.254 10.460 1.00 16.39 210 TYR A CA 1
ATOM 1604 C C . TYR A 1 210 ? 10.034 7.281 9.837 1.00 16.40 210 TYR A C 1
ATOM 1605 O O . TYR A 1 210 ? 9.577 6.339 10.493 1.00 15.58 210 TYR A O 1
ATOM 1614 N N . LEU A 1 211 ? 9.658 7.514 8.588 1.00 16.79 211 LEU A N 1
ATOM 1615 C CA . LEU A 1 211 ? 8.616 6.703 7.990 1.00 17.55 211 LEU A CA 1
ATOM 1616 C C . LEU A 1 211 ? 9.194 5.410 7.435 1.00 17.61 211 LEU A C 1
ATOM 1617 O O . LEU A 1 211 ? 10.370 5.332 7.099 1.00 17.73 211 LEU A O 1
ATOM 1622 N N . ARG A 1 212 ? 8.351 4.392 7.359 1.00 18.44 212 ARG A N 1
ATOM 1623 C CA . ARG A 1 212 ? 8.812 3.070 6.931 1.00 19.37 212 ARG A CA 1
ATOM 1624 C C . ARG A 1 212 ? 8.635 2.863 5.447 1.00 20.37 212 ARG A C 1
ATOM 1625 O O . ARG A 1 212 ? 9.415 2.126 4.820 1.00 20.97 212 ARG A O 1
ATOM 1633 N N . SER A 1 213 ? 7.596 3.473 4.891 1.00 20.99 213 SER A N 1
ATOM 1634 C CA . SER A 1 213 ? 7.300 3.353 3.482 1.00 21.92 213 SER A CA 1
ATOM 1635 C C . SER A 1 213 ? 6.438 4.542 3.106 1.00 22.53 213 SER A C 1
ATOM 1636 O O . SER A 1 213 ? 5.916 5.221 3.993 1.00 21.39 213 SER A O 1
ATOM 1639 N N . PRO A 1 214 ? 6.279 4.812 1.803 1.00 22.93 214 PRO A N 1
ATOM 1640 C CA . PRO A 1 214 ? 5.393 5.919 1.429 1.00 22.71 214 PRO A CA 1
ATOM 1641 C C . PRO A 1 214 ? 3.945 5.770 1.925 1.00 22.46 214 PRO A C 1
ATOM 1642 O O . PRO A 1 214 ? 3.274 6.773 2.127 1.00 22.67 214 PRO A O 1
ATOM 1646 N N . ALA A 1 215 ? 3.480 4.554 2.178 1.00 21.51 215 ALA A N 1
ATOM 1647 C CA . ALA A 1 215 ? 2.142 4.341 2.737 1.00 21.26 215 ALA A CA 1
ATOM 1648 C C . ALA A 1 215 ? 1.919 5.080 4.059 1.00 20.79 215 ALA A C 1
ATOM 1649 O O . ALA A 1 215 ? 0.807 5.525 4.356 1.00 21.37 215 ALA A O 1
ATOM 1651 N N . ASP A 1 216 ? 2.973 5.192 4.860 1.00 19.72 216 ASP A N 1
ATOM 1652 C CA . ASP A 1 216 ? 2.873 5.901 6.122 1.00 19.40 216 ASP A CA 1
ATOM 1653 C C . ASP A 1 216 ? 2.496 7.366 5.939 1.00 18.67 216 ASP A C 1
ATOM 1654 O O . ASP A 1 216 ? 1.943 7.957 6.852 1.00 17.87 216 ASP A O 1
ATOM 1659 N N . LEU A 1 217 ? 2.768 7.930 4.764 1.00 18.20 217 LEU A N 1
ATOM 1660 C CA . LEU A 1 217 ? 2.412 9.315 4.455 1.00 18.75 217 LEU A CA 1
ATOM 1661 C C . LEU A 1 217 ? 0.904 9.536 4.513 1.00 18.99 217 LEU A C 1
ATOM 1662 O O . LEU A 1 217 ? 0.449 10.660 4.741 1.00 18.97 217 LEU A O 1
ATOM 1667 N N . LEU A 1 218 ? 0.144 8.475 4.276 1.00 18.92 218 LEU A N 1
ATOM 1668 C CA . LEU A 1 218 ? -1.318 8.527 4.263 1.00 18.90 218 LEU A CA 1
ATOM 1669 C C . LEU A 1 218 ? -1.956 8.066 5.572 1.00 18.65 218 LEU A C 1
ATOM 1670 O O . LEU A 1 218 ? -3.175 8.021 5.690 1.00 20.39 218 LEU A O 1
ATOM 1675 N N . ASP A 1 219 ? -1.126 7.702 6.548 1.00 18.12 219 ASP A N 1
ATOM 1676 C CA . ASP A 1 219 ? -1.584 7.283 7.858 1.00 17.68 219 ASP A CA 1
ATOM 1677 C C . ASP A 1 219 ? -1.917 8.551 8.643 1.00 17.39 219 ASP A C 1
ATOM 1678 O O . ASP A 1 219 ? -1.072 9.437 8.738 1.00 17.32 219 ASP A O 1
ATOM 1683 N N . PHE A 1 220 ? -3.123 8.640 9.202 1.00 16.63 220 PHE A N 1
ATOM 1684 C CA . PHE A 1 220 ? -3.523 9.841 9.957 1.00 17.06 220 PHE A CA 1
ATOM 1685 C C . PHE A 1 220 ? -2.610 10.087 11.154 1.00 16.38 220 PHE A C 1
ATOM 1686 O O . PHE A 1 220 ? -2.554 11.197 11.660 1.00 16.52 220 PHE A O 1
ATOM 1694 N N . ARG A 1 221 ? -1.885 9.070 11.611 1.00 15.51 221 ARG A N 1
ATOM 1695 C CA . ARG A 1 221 ? -0.979 9.246 12.747 1.00 15.96 221 ARG A CA 1
ATOM 1696 C C . ARG A 1 221 ? 0.313 9.908 12.324 1.00 15.58 221 ARG A C 1
ATOM 1697 O O . ARG A 1 221 ? 1.137 10.234 13.177 1.00 14.85 221 ARG A O 1
ATOM 1705 N N . PHE A 1 222 ? 0.503 10.091 11.017 1.00 15.62 222 PHE A N 1
ATOM 1706 C CA . PHE A 1 222 ? 1.548 10.955 10.492 1.00 16.01 222 PHE A CA 1
ATOM 1707 C C . PHE A 1 222 ? 0.964 12.230 9.892 1.00 16.01 222 PHE A C 1
ATOM 1708 O O . PHE A 1 222 ? 1.532 13.319 10.036 1.00 15.61 222 PHE A O 1
ATOM 1716 N N . SER A 1 223 ? -0.177 12.102 9.224 1.00 15.68 223 SER A N 1
ATOM 1717 C CA . SER A 1 223 ? -0.812 13.213 8.529 1.00 15.92 223 SER A CA 1
ATOM 1718 C C . SER A 1 223 ? -2.172 13.467 9.152 1.00 15.87 223 SER A C 1
ATOM 1719 O O . SER A 1 223 ? -3.194 13.116 8.573 1.00 16.71 223 SER A O 1
ATOM 1722 N N . PRO A 1 224 ? -2.216 14.103 10.333 1.00 15.55 224 PRO A N 1
ATOM 1723 C CA . PRO A 1 224 ? -3.504 14.374 10.947 1.00 16.27 224 PRO A CA 1
ATOM 1724 C C . PRO A 1 224 ? -4.422 15.257 10.084 1.00 16.64 224 PRO A C 1
ATOM 1725 O O . PRO A 1 224 ? -5.635 15.203 10.248 1.00 16.80 224 PRO A O 1
ATOM 1729 N N . ILE A 1 225 ? -3.840 16.038 9.171 1.00 16.92 225 ILE A N 1
ATOM 1730 C CA . ILE A 1 225 ? -4.612 16.865 8.235 1.00 18.60 225 ILE A CA 1
ATOM 1731 C C . ILE A 1 225 ? -5.603 16.045 7.395 1.00 18.87 225 ILE A C 1
ATOM 1732 O O . ILE A 1 225 ? -6.627 16.574 6.956 1.00 20.12 225 ILE A O 1
ATOM 1737 N N . ILE A 1 226 ? -5.332 14.754 7.183 1.00 19.27 226 ILE A N 1
ATOM 1738 C CA . ILE A 1 226 ? -6.279 13.929 6.416 1.00 20.59 226 ILE A CA 1
ATOM 1739 C C . ILE A 1 226 ? -7.124 13.014 7.295 1.00 21.50 226 ILE A C 1
ATOM 1740 O O . ILE A 1 226 ? -7.831 12.143 6.771 1.00 22.09 226 ILE A O 1
ATOM 1745 N N . ALA A 1 227 ? -7.092 13.221 8.612 1.00 21.85 227 ALA A N 1
ATOM 1746 C CA . ALA A 1 227 ? -7.976 12.475 9.506 1.00 22.75 227 ALA A CA 1
ATOM 1747 C C . ALA A 1 227 ? -9.425 12.629 9.047 1.00 23.70 227 ALA A C 1
ATOM 1748 O O . ALA A 1 227 ? -9.830 13.691 8.587 1.00 24.13 227 ALA A O 1
ATOM 1750 N N . GLN A 1 228 ? -10.197 11.554 9.155 1.00 24.96 228 GLN A N 1
ATOM 1751 C CA . GLN A 1 228 ? -11.561 11.542 8.625 1.00 25.86 228 GLN A CA 1
ATOM 1752 C C . GLN A 1 228 ? -12.465 12.532 9.342 1.00 26.38 228 GLN A C 1
ATOM 1753 O O . GLN A 1 228 ? -13.329 13.151 8.723 1.00 27.69 228 GLN A O 1
ATOM 1759 N N . ASP A 1 229 ? -12.264 12.683 10.647 1.00 26.21 229 ASP A N 1
ATOM 1760 C CA . ASP A 1 229 ? -13.162 13.499 11.462 1.00 25.69 229 ASP A CA 1
ATOM 1761 C C . ASP A 1 229 ? -12.383 14.238 12.548 1.00 24.96 229 ASP A C 1
ATOM 1762 O O . ASP A 1 229 ? -11.833 13.613 13.451 1.00 24.96 229 ASP A O 1
ATOM 1767 N N . LEU A 1 230 ? -12.353 15.568 12.445 1.00 24.07 230 LEU A N 1
ATOM 1768 C CA . LEU A 1 230 ? -11.635 16.415 13.402 1.00 23.61 230 LEU A CA 1
ATOM 1769 C C . LEU A 1 230 ? -12.553 17.008 14.448 1.00 23.41 230 LEU A C 1
ATOM 1770 O O . LEU A 1 230 ? -12.097 17.698 15.355 1.00 22.92 230 LEU A O 1
ATOM 1775 N N . SER 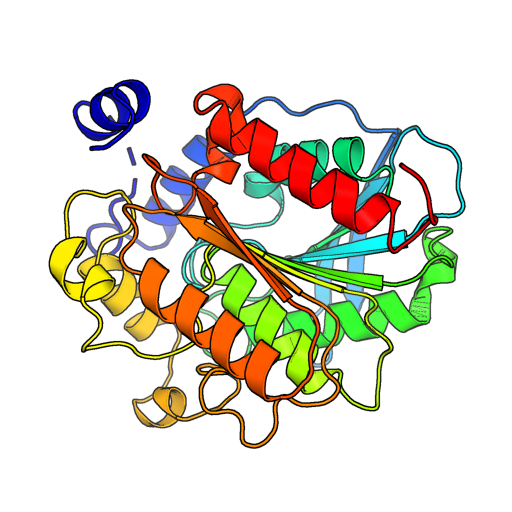A 1 231 ? -13.849 16.746 14.344 1.00 22.51 231 SER A N 1
ATOM 1776 C CA . SER A 1 231 ? -14.785 17.308 15.295 1.00 22.31 231 SER A CA 1
ATOM 1777 C C . SER A 1 231 ? -14.538 16.707 16.670 1.00 21.95 231 SER A C 1
ATOM 1778 O O . SER A 1 231 ? -14.069 15.568 16.788 1.00 22.60 231 SER A O 1
ATOM 1781 N N . GLY A 1 232 ? -14.814 17.494 17.701 1.00 21.26 232 GLY A N 1
ATOM 1782 C CA . GLY A 1 232 ? -14.747 17.021 19.076 1.00 20.62 232 GLY A CA 1
ATOM 1783 C C . GLY A 1 232 ? -13.352 17.010 19.669 1.00 20.12 232 GLY A C 1
ATOM 1784 O O . GLY A 1 232 ? -13.154 16.531 20.775 1.00 21.20 232 GLY A O 1
ATOM 1785 N N . LEU A 1 233 ? -12.383 17.530 18.930 1.00 19.06 233 LEU A N 1
ATOM 1786 C CA . LEU A 1 233 ? -11.016 17.628 19.435 1.00 18.50 233 LEU A CA 1
ATOM 1787 C C . LEU A 1 233 ? -10.896 18.762 20.435 1.00 18.04 233 LEU A C 1
ATOM 1788 O O . LEU A 1 233 ? -11.758 19.639 20.489 1.00 18.31 233 LEU A O 1
ATOM 1793 N N . PRO A 1 234 ? -9.810 18.753 21.235 1.00 16.81 234 PRO A N 1
ATOM 1794 C CA . PRO A 1 234 ? -9.685 19.819 22.205 1.00 16.23 234 PRO A CA 1
ATOM 1795 C C . PRO A 1 234 ? -9.452 21.174 21.544 1.00 15.52 234 PRO A C 1
ATOM 1796 O O . PRO A 1 234 ? -8.868 21.235 20.453 1.00 15.26 234 PRO A O 1
ATOM 1800 N N . PRO A 1 235 ? -9.868 22.244 22.209 1.00 14.93 235 PRO A N 1
ATOM 1801 C CA . PRO A 1 235 ? -9.561 23.570 21.717 1.00 14.70 235 PRO A CA 1
ATOM 1802 C C . PRO A 1 235 ? -8.075 23.687 21.479 1.00 14.43 235 PRO A C 1
ATOM 1803 O O . PRO A 1 235 ? -7.291 23.057 22.196 1.00 14.54 235 PRO A O 1
ATOM 1807 N N . ALA A 1 236 ? -7.701 24.503 20.494 1.00 14.44 236 ALA A N 1
ATOM 1808 C CA . ALA A 1 236 ? -6.324 24.577 20.054 1.00 13.90 236 ALA A CA 1
ATOM 1809 C C . ALA A 1 236 ? -5.796 25.987 20.055 1.00 13.88 236 ALA A C 1
ATOM 1810 O O . ALA A 1 236 ? -6.496 26.934 19.732 1.00 14.91 236 ALA A O 1
ATOM 1812 N N . LEU A 1 237 ? -4.515 26.096 20.377 1.00 13.34 237 LEU A N 1
ATOM 1813 C CA . LEU A 1 237 ? -3.722 27.265 20.058 1.00 13.13 237 LEU A CA 1
ATOM 1814 C C . LEU A 1 237 ? -2.720 26.765 19.048 1.00 12.73 237 LEU A C 1
ATOM 1815 O O . LEU A 1 237 ? -1.994 25.817 19.332 1.00 12.99 237 LEU A O 1
ATOM 1820 N N . ILE A 1 238 ? -2.692 27.377 17.867 1.00 12.50 238 ILE A N 1
ATOM 1821 C CA . ILE A 1 238 ? -1.765 26.981 16.823 1.00 12.93 238 ILE A CA 1
ATOM 1822 C C . ILE A 1 238 ? -0.912 28.186 16.488 1.00 12.54 238 ILE A C 1
ATOM 1823 O O . ILE A 1 238 ? -1.404 29.218 16.057 1.00 13.60 238 ILE A O 1
ATOM 1828 N N . ILE A 1 239 ? 0.382 28.042 16.728 1.00 12.17 239 ILE A N 1
ATOM 1829 C CA . ILE A 1 239 ? 1.355 29.081 16.440 1.00 12.82 239 ILE A CA 1
ATOM 1830 C C . ILE A 1 239 ? 2.079 28.701 15.173 1.00 12.83 239 ILE A C 1
ATOM 1831 O O . ILE A 1 239 ? 2.559 27.588 15.039 1.00 12.92 239 ILE A O 1
ATOM 1836 N N . THR A 1 240 ? 2.145 29.630 14.231 1.00 12.54 240 THR A N 1
ATOM 1837 C CA . THR A 1 240 ? 2.968 29.428 13.046 1.00 13.59 240 THR A CA 1
ATOM 1838 C C . THR A 1 240 ? 3.978 30.558 12.937 1.00 13.35 240 THR A C 1
ATOM 1839 O O . THR A 1 240 ? 3.884 31.557 13.641 1.00 13.19 240 THR A O 1
ATOM 1843 N N . ALA A 1 241 ? 4.976 30.346 12.102 1.00 13.63 241 ALA A N 1
ATOM 1844 C CA . ALA A 1 241 ? 6.025 31.310 11.867 1.00 13.23 241 ALA A CA 1
ATOM 1845 C C . ALA A 1 241 ? 5.944 31.751 10.423 1.00 13.13 241 ALA A C 1
ATOM 1846 O O . ALA A 1 241 ? 5.732 30.940 9.532 1.00 13.01 241 ALA A O 1
ATOM 1848 N N . GLU A 1 242 ? 6.089 33.043 10.188 1.00 12.88 242 GLU A N 1
ATOM 1849 C CA . GLU A 1 242 ? 5.946 33.584 8.844 1.00 13.42 242 GLU A CA 1
ATOM 1850 C C . GLU A 1 242 ? 6.919 32.965 7.853 1.00 13.65 242 GLU A C 1
ATOM 1851 O O . GLU A 1 242 ? 6.523 32.613 6.733 1.00 13.71 242 GLU A O 1
ATOM 1857 N N . TYR A 1 243 ? 8.179 32.845 8.253 1.00 13.29 243 TYR A N 1
ATOM 1858 C CA . TYR A 1 243 ? 9.237 32.360 7.359 1.00 13.64 243 TYR A CA 1
ATOM 1859 C C . TYR A 1 243 ? 9.562 30.931 7.706 1.00 13.74 243 TYR A C 1
ATOM 1860 O O . TYR A 1 243 ? 10.609 30.639 8.254 1.00 14.87 243 TYR A O 1
ATOM 1869 N N . ASP A 1 244 ? 8.643 30.047 7.355 1.00 13.85 244 ASP A N 1
ATOM 1870 C CA . ASP A 1 244 ? 8.698 28.655 7.789 1.00 13.18 244 ASP A CA 1
ATOM 1871 C C . ASP A 1 244 ? 8.032 27.805 6.716 1.00 12.71 244 ASP A C 1
ATOM 1872 O O . ASP A 1 244 ? 6.876 28.045 6.357 1.00 12.42 244 ASP A O 1
ATOM 1877 N N . PRO A 1 245 ? 8.763 26.807 6.181 1.00 12.43 245 PRO A N 1
ATOM 1878 C CA . PRO A 1 245 ? 8.116 25.946 5.189 1.00 13.13 245 PRO A CA 1
ATOM 1879 C C . PRO A 1 245 ? 6.829 25.304 5.711 1.00 13.01 245 PRO A C 1
ATOM 1880 O O . PRO A 1 245 ? 5.911 25.026 4.926 1.00 13.03 245 PRO A O 1
ATOM 1884 N N . LEU A 1 246 ? 6.762 25.067 7.025 1.00 13.47 246 LEU A N 1
ATOM 1885 C CA . LEU A 1 246 ? 5.607 24.413 7.636 1.00 13.25 246 LEU A CA 1
ATOM 1886 C C . LEU A 1 246 ? 4.443 25.363 7.877 1.00 12.86 246 LEU A C 1
ATOM 1887 O O . LEU A 1 246 ? 3.393 24.965 8.353 1.00 12.48 246 LEU A O 1
ATOM 1892 N N . ARG A 1 247 ? 4.610 26.636 7.556 1.00 12.72 247 ARG A N 1
ATOM 1893 C CA . ARG A 1 247 ? 3.608 27.619 7.940 1.00 13.09 247 ARG A CA 1
ATOM 1894 C C . ARG A 1 247 ? 2.243 27.312 7.369 1.00 12.43 247 ARG A C 1
ATOM 1895 O O . ARG A 1 247 ? 1.250 27.275 8.090 1.00 13.39 247 ARG A O 1
ATOM 1903 N N . ASP A 1 248 ? 2.163 27.123 6.057 1.00 12.83 248 ASP A N 1
ATOM 1904 C CA . ASP A 1 248 ? 0.855 26.982 5.431 1.00 13.10 248 ASP A CA 1
ATOM 1905 C C . ASP A 1 248 ? 0.110 25.734 5.901 1.00 13.14 248 ASP A C 1
ATOM 1906 O O . ASP A 1 248 ? -1.111 25.778 6.082 1.00 13.35 248 ASP A O 1
ATOM 1911 N N . GLN A 1 249 ? 0.828 24.635 6.108 1.00 13.66 249 GLN A N 1
ATOM 1912 C CA . GLN A 1 249 ? 0.152 23.426 6.534 1.00 14.10 249 GLN A CA 1
ATOM 1913 C C . GLN A 1 249 ? -0.376 23.562 7.963 1.00 14.05 249 GLN A C 1
ATOM 1914 O O . GLN A 1 249 ? -1.447 23.053 8.283 1.00 14.02 249 GLN A O 1
ATOM 1920 N N . GLY A 1 250 ? 0.349 24.284 8.826 1.00 13.78 250 GLY A N 1
ATOM 1921 C CA . GLY A 1 250 ? -0.158 24.565 10.169 1.00 13.87 250 GLY A CA 1
ATOM 1922 C C . GLY A 1 250 ? -1.426 25.400 10.123 1.00 13.47 250 GLY A C 1
ATOM 1923 O O . GLY A 1 250 ? -2.382 25.150 10.858 1.00 13.88 250 GLY A O 1
ATOM 1924 N N . GLU A 1 251 ? -1.456 26.399 9.247 1.00 13.43 251 GLU A N 1
ATOM 1925 C CA . GLU A 1 251 ? -2.628 27.258 9.129 1.00 13.93 251 GLU A CA 1
ATOM 1926 C C . GLU A 1 251 ? -3.778 26.523 8.466 1.00 13.90 251 GLU A C 1
ATOM 1927 O O . GLU A 1 251 ? -4.943 26.769 8.783 1.00 14.88 251 GLU A O 1
ATOM 1933 N N . ALA A 1 252 ? -3.461 25.580 7.585 1.00 14.05 252 ALA A N 1
ATOM 1934 C CA . ALA A 1 252 ? -4.482 24.711 7.004 1.00 14.15 252 ALA A CA 1
ATOM 1935 C C . ALA A 1 252 ? -5.120 23.847 8.069 1.00 13.77 252 ALA A C 1
ATOM 1936 O O . ALA A 1 252 ? -6.334 23.688 8.091 1.00 14.80 252 ALA A O 1
ATOM 1938 N N . TYR A 1 253 ? -4.311 23.282 8.961 1.00 13.59 253 TYR A N 1
ATOM 1939 C CA . TYR A 1 253 ? -4.852 22.448 10.027 1.00 13.59 253 TYR A CA 1
ATOM 1940 C C . TYR A 1 253 ? -5.756 23.280 10.943 1.00 13.61 253 TYR A C 1
ATOM 1941 O O . TYR A 1 253 ? -6.847 22.841 11.333 1.00 13.62 253 TYR A O 1
ATOM 1950 N N . ALA A 1 254 ? -5.324 24.496 11.278 1.00 13.84 254 ALA A N 1
ATOM 1951 C CA . ALA A 1 254 ? -6.154 25.397 12.065 1.00 14.11 254 ALA A CA 1
ATOM 1952 C C . ALA A 1 254 ? -7.494 25.581 11.387 1.00 14.54 254 ALA A C 1
ATOM 1953 O O . ALA A 1 254 ? -8.540 25.536 12.030 1.00 14.93 254 ALA A O 1
ATOM 1955 N N . ASN A 1 255 ? -7.461 25.843 10.083 1.00 14.51 255 ASN A N 1
ATOM 1956 C CA . ASN A 1 255 ? -8.701 26.033 9.333 1.00 15.08 255 ASN A CA 1
ATOM 1957 C C . ASN A 1 255 ? -9.579 24.780 9.299 1.00 15.29 255 ASN A C 1
ATOM 1958 O O . ASN A 1 255 ? -10.792 24.869 9.420 1.00 15.24 255 ASN A O 1
ATOM 1963 N N . ARG A 1 256 ? -8.982 23.613 9.134 1.00 15.43 256 ARG A N 1
ATOM 1964 C CA . ARG A 1 256 ? -9.745 22.368 9.155 1.00 16.56 256 ARG A CA 1
ATOM 1965 C C . ARG A 1 256 ? -10.387 22.136 10.529 1.00 15.91 256 ARG A C 1
ATOM 1966 O O . ARG A 1 256 ? -11.558 21.735 10.620 1.00 16.35 256 ARG A O 1
ATOM 1974 N N . LEU A 1 257 ? -9.651 22.420 11.601 1.00 14.96 257 LEU A N 1
ATOM 1975 C CA . LEU A 1 257 ? -10.213 22.303 12.938 1.00 15.82 257 LEU A CA 1
ATOM 1976 C C . LEU A 1 257 ? -11.373 23.271 13.117 1.00 15.47 257 LEU A C 1
ATOM 1977 O O . LEU A 1 257 ? -12.433 22.905 13.635 1.00 15.66 257 LEU A O 1
ATOM 1982 N N . LEU A 1 258 ? -11.198 24.516 12.680 1.00 15.58 258 LEU A N 1
ATOM 1983 C CA . LEU A 1 258 ? -12.274 25.501 12.799 1.00 16.07 258 LEU A CA 1
ATOM 1984 C C . LEU A 1 258 ? -13.512 25.051 12.056 1.00 16.46 258 LEU A C 1
ATOM 1985 O O . LEU A 1 258 ? -14.623 25.201 12.548 1.00 16.52 258 LEU A O 1
ATOM 1990 N N . GLN A 1 259 ? -13.317 24.498 10.872 1.00 17.11 259 GLN A N 1
ATOM 1991 C CA . GLN A 1 259 ? -14.438 24.033 10.061 1.00 18.33 259 GLN A CA 1
ATOM 1992 C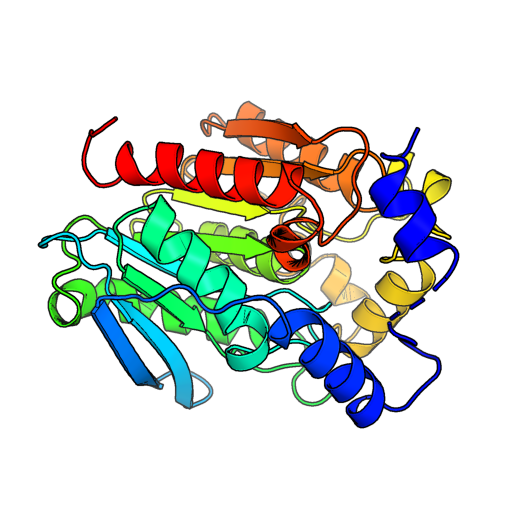 C . GLN A 1 259 ? -15.171 22.866 10.723 1.00 18.58 259 GLN A C 1
ATOM 1993 O O . GLN A 1 259 ? -16.373 22.675 10.514 1.00 20.24 259 GLN A O 1
ATOM 1999 N N . ALA A 1 260 ? -14.458 22.112 11.549 1.00 18.68 260 ALA A N 1
ATOM 2000 C CA . ALA A 1 260 ? -15.043 21.001 12.289 1.00 18.43 260 ALA A CA 1
ATOM 2001 C C . ALA A 1 260 ? -15.630 21.434 13.632 1.00 18.12 260 ALA A C 1
ATOM 2002 O O . ALA A 1 260 ? -15.998 20.581 14.433 1.00 19.90 260 ALA A O 1
ATOM 2004 N N . GLY A 1 261 ? -15.712 22.736 13.880 1.00 17.81 261 GLY A N 1
ATOM 2005 C CA . GLY A 1 261 ? -16.332 23.261 15.098 1.00 18.01 261 GLY A CA 1
ATOM 2006 C C . GLY A 1 261 ? -15.435 23.319 16.315 1.00 17.88 261 GLY A C 1
ATOM 2007 O O . GLY A 1 261 ? -15.889 23.657 17.407 1.00 19.71 261 GLY A O 1
ATOM 2008 N N . VAL A 1 262 ? -14.151 23.025 16.136 1.00 17.31 262 VAL A N 1
ATOM 2009 C CA . VAL A 1 262 ? -13.206 23.070 17.230 1.00 16.88 262 VAL A CA 1
ATOM 2010 C C . VAL A 1 262 ? -12.732 24.508 17.408 1.00 16.62 262 VAL A C 1
ATOM 2011 O O . VAL A 1 262 ? -12.370 25.151 16.428 1.00 16.84 262 VAL A O 1
ATOM 2015 N N . PRO A 1 263 ? -12.746 25.037 18.645 1.00 16.42 263 PRO A N 1
ATOM 2016 C CA . PRO A 1 263 ? -12.217 26.376 18.833 1.00 16.12 263 PRO A CA 1
ATOM 2017 C C . PRO A 1 263 ? -10.725 26.396 18.538 1.00 15.61 263 PRO A C 1
ATOM 2018 O O . PRO A 1 263 ? -9.997 25.527 19.003 1.00 15.56 263 PRO A O 1
ATOM 2022 N N . VAL A 1 264 ? -10.279 27.373 17.759 1.00 14.78 264 VAL A N 1
ATOM 2023 C CA . VAL A 1 264 ? -8.855 27.493 17.447 1.00 14.35 264 VAL A CA 1
ATOM 2024 C C . VAL A 1 264 ? -8.446 28.952 17.470 1.00 14.06 264 VAL A C 1
ATOM 2025 O O . VAL A 1 264 ? -9.072 29.781 16.818 1.00 15.00 264 VAL A O 1
ATOM 2029 N N . THR A 1 265 ? -7.376 29.252 18.193 1.00 13.56 265 THR A N 1
ATOM 2030 C CA . THR A 1 265 ? -6.697 30.518 18.028 1.00 13.56 265 THR A CA 1
ATOM 2031 C C . THR A 1 265 ? -5.444 30.222 17.227 1.00 13.57 265 THR A C 1
ATOM 2032 O O . THR A 1 265 ? -4.531 29.551 17.703 1.00 13.75 265 THR A O 1
ATOM 2036 N N . SER A 1 266 ? -5.426 30.717 15.988 1.00 12.69 266 SER A N 1
ATOM 2037 C CA . SER A 1 266 ? -4.318 30.506 15.076 1.00 12.76 266 SER A CA 1
ATOM 2038 C C . SER A 1 266 ? -3.600 31.840 14.991 1.00 12.58 266 SER A C 1
ATOM 2039 O O . SER A 1 266 ? -4.223 32.851 14.627 1.00 12.98 266 SER A O 1
ATOM 2042 N N . VAL A 1 267 ? -2.305 31.845 15.327 1.00 12.81 267 VAL A N 1
ATOM 2043 C CA . VAL A 1 267 ? -1.526 33.079 15.343 1.00 13.08 267 VAL A CA 1
ATOM 2044 C C . VAL A 1 267 ? -0.257 32.857 14.573 1.00 13.65 267 VAL A C 1
ATOM 2045 O O . VAL A 1 267 ? 0.509 31.939 14.874 1.00 14.22 267 VAL A O 1
ATOM 2052 N N . ARG A 1 268 ? -0.032 33.701 13.582 1.00 12.33 268 ARG A N 1
ATOM 2053 C CA . ARG A 1 268 ? 1.213 33.710 12.838 1.00 13.10 268 ARG A CA 1
ATOM 2054 C C . ARG A 1 268 ? 2.122 34.741 13.463 1.00 12.98 268 ARG A C 1
ATOM 2055 O O . ARG A 1 268 ? 1.818 35.938 13.476 1.00 12.75 268 ARG A O 1
ATOM 2063 N N . PHE A 1 269 ? 3.272 34.284 13.936 1.00 12.19 269 PHE A N 1
ATOM 2064 C CA . PHE A 1 269 ? 4.315 35.163 14.416 1.00 12.68 269 PHE A CA 1
ATOM 2065 C C . PHE A 1 269 ? 5.130 35.588 13.218 1.00 12.28 269 PHE A C 1
ATOM 2066 O O . PHE A 1 269 ? 5.805 34.780 12.571 1.00 12.70 269 PHE A O 1
ATOM 2074 N N . ASN A 1 270 ? 4.999 36.863 12.887 1.00 12.92 270 ASN A N 1
ATOM 2075 C CA . ASN A 1 270 ? 5.691 37.416 11.752 1.00 12.41 270 ASN A CA 1
ATOM 2076 C C . ASN A 1 270 ? 7.177 37.558 12.012 1.00 12.91 270 ASN A C 1
ATOM 2077 O O . ASN A 1 270 ? 7.627 37.571 13.161 1.00 12.95 270 ASN A O 1
ATOM 2082 N N . ASN A 1 271 ? 7.937 37.627 10.922 1.00 12.15 271 ASN A N 1
ATOM 2083 C CA . ASN A 1 271 ? 9.365 37.941 10.944 1.00 13.05 271 ASN A CA 1
ATOM 2084 C C . ASN A 1 271 ? 10.231 36.870 11.569 1.00 13.12 271 ASN A C 1
ATOM 2085 O O . ASN A 1 271 ? 11.410 37.120 11.768 1.00 13.09 271 ASN A O 1
ATOM 2090 N N . VAL A 1 272 ? 9.681 35.687 11.862 1.00 12.67 272 VAL A N 1
ATOM 2091 C CA . VAL A 1 272 ? 10.456 34.649 12.558 1.00 13.56 272 VAL A CA 1
ATOM 2092 C C . VAL A 1 272 ? 10.381 33.339 11.787 1.00 13.55 272 VAL A C 1
ATOM 2093 O O . VAL A 1 272 ? 9.697 33.249 10.750 1.00 13.91 272 VAL A O 1
ATOM 2097 N N . ILE A 1 273 ? 11.075 32.341 12.313 1.00 13.61 273 ILE A N 1
ATOM 2098 C CA . ILE A 1 273 ? 11.280 31.064 11.645 1.00 13.99 273 ILE A CA 1
ATOM 2099 C C . ILE A 1 273 ? 10.802 29.899 12.496 1.00 14.15 273 ILE A C 1
ATOM 2100 O O . ILE A 1 273 ? 10.527 30.044 13.691 1.00 14.89 273 ILE A O 1
ATOM 2105 N N . ASP A 1 274 ? 10.740 28.724 11.881 1.00 13.28 274 ASP A N 1
ATOM 2106 C CA . ASP A 1 274 ? 10.513 27.500 12.634 1.00 13.48 274 ASP A CA 1
ATOM 2107 C C . ASP A 1 274 ? 11.520 27.406 13.768 1.00 13.83 274 ASP A C 1
ATOM 2108 O O . ASP A 1 274 ? 12.696 27.723 13.612 1.00 14.69 274 ASP A O 1
ATOM 2113 N N . GLY A 1 275 ? 11.049 26.951 14.916 1.00 13.69 275 GLY A N 1
ATOM 2114 C CA . GLY A 1 275 ? 11.902 26.738 16.066 1.00 14.24 275 GLY A CA 1
ATOM 2115 C C . GLY A 1 275 ? 12.108 27.956 16.933 1.00 14.25 275 GLY A C 1
ATOM 2116 O O . GLY A 1 275 ? 12.860 27.876 17.912 1.00 15.59 275 GLY A O 1
ATOM 2117 N N . PHE A 1 276 ? 11.458 29.074 16.616 1.00 14.02 276 PHE A N 1
ATOM 2118 C CA . PHE A 1 276 ? 11.790 30.309 17.303 1.00 14.72 276 PHE A CA 1
ATOM 2119 C C . PHE A 1 276 ? 11.563 30.302 18.810 1.00 15.19 276 PHE A C 1
ATOM 2120 O O . PHE A 1 276 ? 12.231 31.051 19.524 1.00 15.53 276 PHE A O 1
ATOM 2128 N N . LEU A 1 277 ? 10.658 29.467 19.331 1.00 14.81 277 LEU A N 1
ATOM 2129 C CA . LEU A 1 277 ? 10.501 29.424 20.788 1.00 15.76 277 LEU A CA 1
ATOM 2130 C C . LEU A 1 277 ? 11.742 28.866 21.473 1.00 16.38 277 LEU A C 1
ATOM 2131 O O . LEU A 1 277 ? 12.050 29.233 22.606 1.00 17.44 277 LEU A O 1
ATOM 2136 N N . SER A 1 278 ? 12.456 27.980 20.793 1.00 17.64 278 SER A N 1
ATOM 2137 C CA . SER A 1 278 ? 13.683 27.432 21.345 1.00 18.45 278 SER A CA 1
ATOM 2138 C C . SER A 1 278 ? 14.759 28.508 21.462 1.00 19.31 278 SER A C 1
ATOM 2139 O O . SER A 1 278 ? 15.670 28.357 22.276 1.00 20.03 278 SER A O 1
ATOM 2142 N N . PHE A 1 279 ? 14.634 29.564 20.653 1.00 20.35 279 PHE A N 1
ATOM 2143 C CA . PHE A 1 279 ? 15.539 30.731 20.662 1.00 21.21 279 PHE A CA 1
ATOM 2144 C C . PHE A 1 279 ? 15.082 31.863 21.559 1.00 21.16 279 PHE A C 1
ATOM 2145 O O . PHE A 1 279 ? 15.530 32.999 21.386 1.00 21.04 279 PHE A O 1
ATOM 2153 N N . PHE A 1 280 ? 14.202 31.602 22.522 1.00 20.20 280 PHE A N 1
ATOM 2154 C CA . PHE A 1 280 ? 13.624 32.681 23.318 1.00 20.31 280 PHE A CA 1
ATOM 2155 C C . PHE A 1 280 ? 14.607 33.662 23.980 1.00 20.64 280 PHE A C 1
ATOM 2156 O O . PHE A 1 280 ? 14.250 34.818 24.155 1.00 20.39 280 PHE A O 1
ATOM 2164 N N . PRO A 1 281 ? 15.819 33.221 24.371 1.00 21.54 281 PRO A N 1
ATOM 2165 C CA . PRO A 1 281 ? 16.656 34.254 24.995 1.00 22.54 281 PRO A CA 1
ATOM 2166 C C . PRO A 1 281 ? 17.188 35.297 24.012 1.00 23.53 281 PRO A C 1
ATOM 2167 O O . PRO A 1 281 ? 17.577 36.394 24.427 1.00 24.15 281 PRO A O 1
ATOM 2171 N N . LEU A 1 282 ? 17.232 34.944 22.729 1.00 24.16 282 LEU A N 1
ATOM 2172 C CA . LEU A 1 282 ? 17.717 35.838 21.677 1.00 24.87 282 LEU A CA 1
ATOM 2173 C C . LEU A 1 282 ? 16.558 36.510 20.954 1.00 25.42 282 LEU A C 1
ATOM 2174 O O . LEU A 1 282 ? 16.626 37.699 20.605 1.00 26.13 282 LEU A O 1
ATOM 2179 N N . ILE A 1 283 ? 15.497 35.728 20.747 1.00 25.54 283 ILE A N 1
ATOM 2180 C CA . ILE A 1 283 ? 14.335 36.102 19.941 1.00 25.01 283 ILE A CA 1
ATOM 2181 C C . ILE A 1 283 ? 13.180 36.426 20.888 1.00 24.70 283 ILE A C 1
ATOM 2182 O O . ILE A 1 283 ? 12.522 35.540 21.413 1.00 24.37 283 ILE A O 1
ATOM 2187 N N . ASP A 1 284 ? 12.947 37.705 21.113 1.00 23.53 284 ASP A N 1
ATOM 2188 C CA . ASP A 1 284 ? 11.903 38.181 22.015 1.00 22.66 284 ASP A CA 1
ATOM 2189 C C . ASP A 1 284 ? 10.500 37.650 21.655 1.00 21.26 284 ASP A C 1
ATOM 2190 O O . ASP A 1 284 ? 9.644 37.406 22.519 1.00 21.09 284 ASP A O 1
ATOM 2195 N N . GLN A 1 285 ? 10.254 37.492 20.361 1.00 18.52 285 GLN A N 1
ATOM 2196 C CA . GLN A 1 285 ? 9.008 36.915 19.891 1.00 16.80 285 GLN A CA 1
ATOM 2197 C C . GLN A 1 285 ? 8.819 35.535 20.518 1.00 15.29 285 GLN A C 1
ATOM 2198 O O . GLN A 1 285 ? 7.712 35.148 20.788 1.00 13.84 285 GLN A O 1
ATOM 2204 N N . GLY A 1 286 ? 9.906 34.802 20.750 1.00 14.78 286 GLY A N 1
ATOM 2205 C CA . GLY A 1 286 ? 9.806 33.495 21.400 1.00 14.38 286 GLY A CA 1
ATOM 2206 C C . GLY A 1 286 ? 9.301 33.606 22.828 1.00 14.51 286 GLY A C 1
ATOM 2207 O O . GLY A 1 286 ? 8.465 32.814 23.270 1.00 13.51 286 GLY A O 1
ATOM 2208 N N . LYS A 1 287 ? 9.807 34.585 23.572 1.00 14.75 287 LYS A N 1
ATOM 2209 C CA . LYS A 1 287 ? 9.285 34.828 24.908 1.00 15.56 287 LYS A CA 1
ATOM 2210 C C . LYS A 1 287 ? 7.803 35.162 24.865 1.00 14.89 287 LYS A C 1
ATOM 2211 O O . LYS A 1 287 ? 7.025 34.746 25.716 1.00 15.77 287 LYS A O 1
ATOM 2217 N N . ASP A 1 288 ? 7.406 35.957 23.880 1.00 14.25 288 ASP A N 1
ATOM 2218 C CA . ASP A 1 288 ? 6.028 36.378 23.782 1.00 14.16 288 ASP A CA 1
ATOM 2219 C C . ASP A 1 288 ? 5.108 35.225 23.395 1.00 13.94 288 ASP A C 1
ATOM 2220 O O . ASP A 1 288 ? 3.990 35.153 23.867 1.00 13.32 288 ASP A O 1
ATOM 2225 N N . ALA A 1 289 ? 5.573 34.322 22.539 1.00 13.79 289 ALA A N 1
ATOM 2226 C CA . ALA A 1 289 ? 4.825 33.112 22.237 1.00 13.43 289 ALA A CA 1
ATOM 2227 C C . ALA A 1 289 ? 4.653 32.214 23.473 1.00 13.00 289 ALA A C 1
ATOM 2228 O O . ALA A 1 289 ? 3.575 31.678 23.706 1.00 12.82 289 ALA A O 1
ATOM 2230 N N . ILE A 1 290 ? 5.705 32.105 24.272 1.00 13.40 290 ILE A N 1
ATOM 2231 C CA . ILE A 1 290 ? 5.616 31.394 25.539 1.00 13.33 290 ILE A CA 1
ATOM 2232 C C . ILE A 1 290 ? 4.566 32.059 26.440 1.00 13.26 290 ILE A C 1
ATOM 2233 O O . ILE A 1 290 ? 3.754 31.380 27.089 1.00 14.10 290 ILE A O 1
ATOM 2238 N N . GLY A 1 291 ? 4.557 33.390 26.470 1.00 12.98 291 GLY A N 1
ATOM 2239 C CA . GLY A 1 291 ? 3.572 34.100 27.262 1.00 13.48 291 GLY A CA 1
ATOM 2240 C C . GLY A 1 291 ? 2.160 33.881 26.768 1.00 13.41 291 GLY A C 1
ATOM 2241 O O . GLY A 1 291 ? 1.205 33.829 27.555 1.00 13.72 291 GLY A O 1
ATOM 2242 N N . LEU A 1 292 ? 1.991 33.759 25.461 1.00 13.33 292 LEU A N 1
ATOM 2243 C CA . LEU A 1 292 ? 0.670 33.477 24.901 1.00 13.47 292 LEU A CA 1
ATOM 2244 C C . LEU A 1 292 ? 0.201 32.085 25.327 1.00 13.56 292 LEU A C 1
ATOM 2245 O O . LEU A 1 292 ? -0.960 31.908 25.702 1.00 13.53 292 LEU A O 1
ATOM 2250 N N . ILE A 1 293 ? 1.080 31.100 25.228 1.00 13.68 293 ILE A N 1
ATOM 2251 C CA . ILE A 1 293 ? 0.792 29.752 25.735 1.00 13.65 293 ILE A CA 1
ATOM 2252 C C . ILE A 1 293 ? 0.384 29.834 27.207 1.00 13.23 293 ILE A C 1
ATOM 2253 O O . ILE A 1 293 ? -0.610 29.236 27.639 1.00 13.10 293 ILE A O 1
ATOM 2258 N N . GLY A 1 294 ? 1.137 30.608 27.978 1.00 13.20 294 GLY A N 1
ATOM 2259 C CA . GLY A 1 294 ? 0.823 30.805 29.380 1.00 13.56 294 GLY A CA 1
ATOM 2260 C C . GLY A 1 294 ? -0.587 31.304 29.592 1.00 13.38 294 GLY A C 1
ATOM 2261 O O . GLY A 1 294 ? -1.334 30.778 30.408 1.00 13.44 294 GLY A O 1
ATOM 2262 N N . SER A 1 295 ? -0.967 32.336 28.854 1.00 13.43 295 SER A N 1
ATOM 2263 C CA . SER A 1 295 ? -2.302 32.909 29.010 1.00 13.77 295 SER A CA 1
ATOM 2264 C C . SER A 1 295 ? -3.373 31.870 28.734 1.00 14.18 295 SER A C 1
ATOM 2265 O O . SER A 1 295 ? -4.342 31.708 29.490 1.00 13.66 295 SER A O 1
ATOM 2268 N N . VAL A 1 296 ? -3.196 31.114 27.668 1.00 14.15 296 VAL A N 1
ATOM 2269 C CA . VAL A 1 296 ? -4.237 30.201 27.254 1.00 14.87 296 VAL A CA 1
ATOM 2270 C C . VAL A 1 296 ? -4.406 29.078 28.277 1.00 14.07 296 VAL A C 1
ATOM 2271 O O . VAL A 1 296 ? -5.533 28.680 28.594 1.00 14.50 296 VAL A O 1
ATOM 2275 N N . LEU A 1 297 ? -3.300 28.595 28.823 1.00 14.13 297 LEU A N 1
ATOM 2276 C CA . LEU A 1 297 ? -3.367 27.501 29.789 1.00 14.29 297 LEU A CA 1
ATOM 2277 C C . LEU A 1 297 ? -3.791 27.965 31.178 1.00 14.48 297 LEU A C 1
ATOM 2278 O O . LEU A 1 297 ? -4.511 27.233 31.866 1.00 14.36 297 LEU A O 1
ATOM 2283 N N . ARG A 1 298 ? -3.394 29.162 31.605 1.00 14.01 298 ARG A N 1
ATOM 2284 C CA . ARG A 1 298 ? -3.917 29.661 32.878 1.00 14.58 298 ARG A CA 1
ATOM 2285 C C . ARG A 1 298 ? -5.428 29.818 32.807 1.00 15.05 298 ARG A C 1
ATOM 2286 O O . ARG A 1 298 ? -6.138 29.575 33.802 1.00 15.45 298 ARG A O 1
ATOM 2294 N N . ARG A 1 299 ? -5.939 30.207 31.648 1.00 15.14 299 ARG A N 1
ATOM 2295 C CA . ARG A 1 299 ? -7.380 30.355 31.489 1.00 16.10 299 ARG A CA 1
ATOM 2296 C C . ARG A 1 299 ? -8.063 29.005 31.499 1.00 16.69 299 ARG A C 1
ATOM 2297 O O . ARG A 1 299 ? -9.052 28.802 32.203 1.00 17.25 299 ARG A O 1
ATOM 2305 N N . THR A 1 300 ? -7.565 28.078 30.698 1.00 16.85 300 THR A N 1
ATOM 2306 C CA A THR A 1 300 ? -8.221 26.773 30.589 0.50 16.97 300 THR A CA 1
ATOM 2307 C CA B THR A 1 300 ? -8.173 26.767 30.569 0.50 17.17 300 THR A CA 1
ATOM 2308 C C . THR A 1 300 ? -8.118 25.984 31.881 1.00 17.21 300 THR A C 1
ATOM 2309 O O . THR A 1 300 ? -9.094 25.375 32.301 1.00 18.20 300 THR A O 1
ATOM 2316 N N . PHE A 1 301 ? -6.960 25.989 32.530 1.00 16.29 301 PHE A N 1
ATOM 2317 C CA . PHE A 1 301 ? -6.810 25.190 33.753 1.00 16.46 301 PHE A CA 1
ATOM 2318 C C . PHE A 1 301 ? -7.452 25.833 34.975 1.00 16.82 301 PHE A C 1
ATOM 2319 O O . PHE A 1 301 ? -8.029 25.137 35.801 1.00 17.59 301 PHE A O 1
ATOM 2327 N N . TYR A 1 302 ? -7.319 27.143 35.109 1.00 16.70 302 TYR A N 1
ATOM 2328 C CA . TYR A 1 302 ? -7.632 27.821 36.367 1.00 17.11 302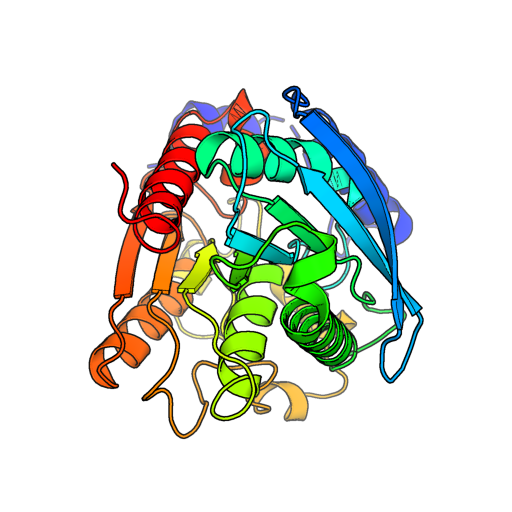 TYR A CA 1
ATOM 2329 C C . TYR A 1 302 ? -8.696 28.887 36.269 1.00 17.70 302 TYR A C 1
ATOM 2330 O O . TYR A 1 302 ? -9.088 29.456 37.293 1.00 18.58 302 TYR A O 1
ATOM 2339 N N . ASP A 1 303 ? -9.139 29.186 35.055 1.00 17.78 303 ASP A N 1
ATOM 2340 C CA . ASP A 1 303 ? -9.996 30.332 34.805 1.00 18.15 303 ASP A CA 1
ATOM 2341 C C . ASP A 1 303 ? -9.370 31.587 35.389 1.00 18.54 303 ASP A C 1
ATOM 2342 O O . ASP A 1 303 ? -10.039 32.411 36.017 1.00 18.93 303 ASP A O 1
ATOM 2347 N N . LYS A 1 304 ? -8.068 31.746 35.165 1.00 18.14 304 LYS A N 1
ATOM 2348 C CA . LYS A 1 304 ? -7.354 32.912 35.645 1.00 18.73 304 LYS A CA 1
ATOM 2349 C C . LYS A 1 304 ? -6.780 33.683 34.482 1.00 18.43 304 LYS A C 1
ATOM 2350 O O . LYS A 1 304 ? -6.525 33.119 33.420 1.00 19.03 304 LYS A O 1
ATOM 2356 N N . SER A 1 305 ? -6.617 34.979 34.700 1.00 18.24 305 SER A N 1
ATOM 2357 C CA . SER A 1 305 ? -5.908 35.849 33.797 1.00 18.67 305 SER A CA 1
ATOM 2358 C C . SER A 1 305 ? -4.416 35.576 33.898 1.00 18.81 305 SER A C 1
ATOM 2359 O O . SER A 1 305 ? -3.937 34.706 34.649 1.00 18.62 305 SER A O 1
#